Protein AF-A0A5E4R605-F1 (afdb_monomer)

Sequence (226 aa):
MTPYQKNYSYASTMRILKPAWITGRCGVSTWSPLATAFNTRPTHRPIFDSLRVQTGLFNKPELTSYEGFYTLKEQAIDATDRLIDEATNNPTRPMVEIFDELSDTLCKVADLAEFVRIAHPDPHFASAAEDACISVSGVVEKLNTHKGLYEALRDSVRRGTSGDKHLAELFLFDFEQSGIQLEESSRQEVVALNDLILQTGQQFMAGAAKPRRVPRSVVPQNVRQL

Foldseek 3Di:
DDDDDDDDDDDDDDDDDDDDDDPDDPPPPDDDPVRCVVPPDPDDDDPPPVPPPPAAPPNHNLRPDLCSLVVLLVVLVVVLVVLLCCLQPPVPAALLVSVVCNCCSLCVLQVSLVCQLPPPPDVSNNVSSVVSNLSSVLVVLCVLQDPSNLVSLVVCLVVVRNPPNVSSVVSNVSSVVSVNVDDPVVSVVSSVVVSVVVVVVVVVVVVVPDDDDDPLVPDPPVVSPD

Organism: NCBI:txid189913

Nearest PDB structures (foldseek):
  8fbj-assembly1_A  TM=4.513E-01  e=1.738E+00  synthetic construct
  5t8v-assembly1_A  TM=3.242E-01  e=9.228E+00  Thermochaetoides thermophila DSM 1495
  7b9s-assembly1_W  TM=2.860E-01  e=9.228E+00  Mycobacterium xenopi RIVM700367

Mean predicted aligned error: 13.22 Å

pLDDT: mean 84.22, std 19.99, range [28.75, 98.44]

Radius of gyration: 33.55 Å; Cα contacts (8 Å, |Δi|>4): 157; chains: 1; bounding box: 69×68×110 Å

Structure (mmCIF, N/CA/C/O backbone):
data_AF-A0A5E4R605-F1
#
_entry.id   AF-A0A5E4R605-F1
#
loop_
_atom_site.group_PDB
_atom_site.id
_atom_site.type_symbol
_atom_site.label_atom_id
_atom_site.label_alt_id
_atom_site.label_comp_id
_atom_site.label_asym_id
_atom_site.label_entity_id
_atom_site.label_seq_id
_atom_site.pdbx_PDB_ins_code
_atom_site.Cartn_x
_atom_site.Cartn_y
_atom_site.Cartn_z
_atom_site.occupancy
_atom_site.B_iso_or_equiv
_atom_site.auth_seq_id
_atom_site.auth_comp_id
_atom_site.auth_asym_id
_atom_site.auth_atom_id
_atom_site.pdbx_PDB_model_num
ATOM 1 N N . MET A 1 1 ? 50.704 44.652 -87.715 1.00 35.78 1 MET A N 1
ATOM 2 C CA . MET A 1 1 ? 50.274 45.986 -87.249 1.00 35.78 1 MET A CA 1
ATOM 3 C C . MET A 1 1 ? 49.129 45.800 -86.263 1.00 35.78 1 MET A C 1
ATOM 5 O O . MET A 1 1 ? 48.051 45.397 -86.669 1.00 35.78 1 MET A O 1
ATOM 9 N N . THR A 1 2 ? 49.390 46.001 -84.971 1.00 33.84 2 THR A N 1
ATOM 10 C CA . THR A 1 2 ? 48.381 46.385 -83.957 1.00 33.84 2 THR A CA 1
ATOM 11 C C . THR A 1 2 ? 47.834 47.793 -84.313 1.00 33.84 2 THR A C 1
ATOM 13 O O . THR A 1 2 ? 48.476 48.421 -85.164 1.00 33.84 2 THR A O 1
ATOM 16 N N . PRO A 1 3 ? 46.752 48.363 -83.710 1.00 43.06 3 PRO A N 1
ATOM 17 C CA . PRO A 1 3 ? 46.288 48.139 -82.328 1.00 43.06 3 PRO A CA 1
ATOM 18 C C . PRO A 1 3 ? 44.762 48.325 -82.037 1.00 43.06 3 PRO A C 1
ATOM 20 O O . PRO A 1 3 ? 43.956 48.614 -82.912 1.00 43.06 3 PRO A O 1
ATOM 23 N N . TYR A 1 4 ? 44.450 48.238 -80.734 1.00 28.75 4 TYR A N 1
ATOM 24 C CA . TYR A 1 4 ? 43.374 48.884 -79.950 1.00 28.75 4 TYR A CA 1
ATOM 25 C C . TYR A 1 4 ? 42.092 48.124 -79.546 1.00 28.75 4 TYR A C 1
ATOM 27 O O . TYR A 1 4 ? 41.256 47.724 -80.347 1.00 28.75 4 TYR A O 1
ATOM 35 N N . GLN A 1 5 ? 41.965 48.022 -78.214 1.00 33.44 5 GLN A N 1
ATOM 36 C CA . GLN A 1 5 ? 40.893 47.473 -77.377 1.00 33.44 5 GLN A CA 1
ATOM 37 C C . GLN A 1 5 ? 39.586 48.281 -77.441 1.00 33.44 5 GLN A C 1
ATOM 39 O O . GLN A 1 5 ? 39.633 49.504 -77.569 1.00 33.44 5 GLN A O 1
ATOM 44 N N . LYS A 1 6 ? 38.450 47.627 -77.142 1.00 32.34 6 LYS A N 1
ATOM 45 C CA . LYS A 1 6 ? 37.362 48.201 -76.323 1.00 32.34 6 LYS A CA 1
ATOM 46 C C . LYS A 1 6 ? 36.461 47.111 -75.722 1.00 32.34 6 LYS A C 1
ATOM 48 O O . LYS A 1 6 ? 35.964 46.238 -76.424 1.00 32.34 6 LYS A O 1
ATOM 53 N N . ASN A 1 7 ? 36.277 47.205 -74.406 1.00 31.02 7 ASN A N 1
ATOM 54 C CA . ASN A 1 7 ? 35.375 46.411 -73.574 1.00 31.02 7 ASN A CA 1
ATOM 55 C C . ASN A 1 7 ? 33.906 46.761 -73.857 1.00 31.02 7 ASN A C 1
ATOM 57 O O . ASN A 1 7 ? 33.584 47.943 -73.970 1.00 31.02 7 ASN A O 1
ATOM 61 N N . TYR A 1 8 ? 33.015 45.766 -73.850 1.00 30.80 8 TYR A N 1
ATOM 62 C CA . TYR A 1 8 ? 31.568 45.978 -73.748 1.00 30.80 8 TYR A CA 1
ATOM 63 C C . TYR A 1 8 ? 30.967 45.064 -72.675 1.00 30.80 8 TYR A C 1
ATOM 65 O O . TYR A 1 8 ? 30.951 43.844 -72.811 1.00 30.80 8 TYR A O 1
ATOM 73 N N . SER A 1 9 ? 30.474 45.692 -71.605 1.00 30.28 9 SER A N 1
ATOM 74 C CA . SER A 1 9 ? 29.541 45.120 -70.633 1.00 30.28 9 SER A CA 1
ATOM 75 C C . SER A 1 9 ? 28.126 45.336 -71.170 1.00 30.28 9 SER A C 1
ATOM 77 O O . SER A 1 9 ? 27.748 46.474 -71.451 1.00 30.28 9 SER A O 1
ATOM 79 N N . TYR A 1 10 ? 27.364 44.258 -71.349 1.00 31.72 10 TYR A N 1
ATOM 80 C CA . TYR A 1 10 ? 25.955 44.309 -71.732 1.00 31.72 10 TYR A CA 1
ATOM 81 C C . TYR A 1 10 ? 25.092 44.001 -70.509 1.00 31.72 10 TYR A C 1
ATOM 83 O O . TYR A 1 10 ? 25.098 42.883 -70.001 1.00 31.72 10 TYR A O 1
ATOM 91 N N . ALA A 1 11 ? 24.301 44.980 -70.078 1.00 32.19 11 ALA A N 1
ATOM 92 C CA . ALA A 1 11 ? 23.128 44.750 -69.248 1.00 32.19 11 ALA A CA 1
ATOM 93 C C . ALA A 1 11 ? 21.957 45.532 -69.856 1.00 32.19 11 ALA A C 1
ATOM 95 O O . ALA A 1 11 ? 21.949 46.762 -69.872 1.00 32.19 11 ALA A O 1
ATOM 96 N N . SER A 1 12 ? 20.973 44.814 -70.394 1.00 32.75 12 SER A N 1
ATOM 97 C CA . SER A 1 12 ? 19.673 45.364 -70.778 1.00 32.75 12 SER A CA 1
ATOM 98 C C . SER A 1 12 ? 18.566 44.373 -70.429 1.00 32.75 12 SER A C 1
ATOM 100 O O . SER A 1 12 ? 18.500 43.274 -70.962 1.00 32.75 12 SER A O 1
ATOM 102 N N . THR A 1 13 ? 17.752 44.812 -69.468 1.00 39.34 13 THR A N 1
ATOM 103 C CA . THR A 1 13 ? 16.288 44.690 -69.348 1.00 39.34 13 THR A CA 1
ATOM 104 C C . THR A 1 13 ? 15.563 43.495 -69.964 1.00 39.34 13 THR A C 1
ATOM 106 O O . THR A 1 13 ? 15.503 43.368 -71.179 1.00 39.34 13 THR A O 1
ATOM 109 N N . MET A 1 14 ? 14.748 42.834 -69.133 1.00 32.00 14 MET A N 1
ATOM 110 C CA . MET A 1 14 ? 13.311 42.684 -69.406 1.00 32.00 14 MET A CA 1
ATOM 111 C C . MET A 1 14 ? 12.525 42.370 -68.121 1.00 32.00 14 MET A C 1
ATOM 113 O O . MET A 1 14 ? 12.832 41.435 -67.388 1.00 32.00 14 MET A O 1
ATOM 117 N N . ARG A 1 15 ? 11.504 43.193 -67.847 1.00 39.88 15 ARG A N 1
ATOM 118 C CA . ARG A 1 15 ? 10.482 42.976 -66.814 1.00 39.88 15 ARG A CA 1
ATOM 119 C C . ARG A 1 15 ? 9.434 42.003 -67.352 1.00 39.88 15 ARG A C 1
ATOM 121 O O . ARG A 1 15 ? 8.928 42.216 -68.448 1.00 39.88 15 ARG A O 1
ATOM 128 N N . ILE A 1 16 ? 9.045 41.019 -66.544 1.00 40.12 16 ILE A N 1
ATOM 129 C CA . ILE A 1 16 ? 7.828 40.228 -66.752 1.00 40.12 16 ILE A CA 1
ATOM 130 C C . ILE A 1 16 ? 6.961 40.364 -65.496 1.00 40.12 16 ILE A C 1
ATOM 132 O O . ILE A 1 16 ? 7.371 40.000 -64.395 1.00 40.12 16 ILE A O 1
ATOM 136 N N . LEU A 1 17 ? 5.775 40.942 -65.689 1.00 44.69 17 LEU A N 1
ATOM 137 C CA . LEU A 1 17 ? 4.687 41.069 -64.718 1.00 44.69 17 LEU A CA 1
ATOM 138 C C . LEU A 1 17 ? 4.096 39.692 -64.377 1.00 44.69 17 LEU A C 1
ATOM 140 O O . LEU A 1 17 ? 3.923 38.857 -65.264 1.00 44.69 17 LEU A O 1
ATOM 144 N N . LYS A 1 18 ? 3.708 39.486 -63.112 1.00 38.41 18 LYS A N 1
ATOM 145 C CA . LYS A 1 18 ? 2.823 38.386 -62.693 1.00 38.41 18 LYS A CA 1
ATOM 146 C C . LYS A 1 18 ? 1.625 38.922 -61.889 1.00 38.41 18 LYS A C 1
ATOM 148 O O . LYS A 1 18 ? 1.763 39.952 -61.232 1.00 38.41 18 LYS A O 1
ATOM 153 N N . PRO A 1 19 ? 0.451 38.275 -62.008 1.00 39.09 19 PRO A N 1
ATOM 154 C CA . PRO A 1 19 ? -0.854 38.889 -61.782 1.00 39.09 19 PRO A CA 1
ATOM 155 C C . PRO A 1 19 ? -1.291 38.898 -60.314 1.00 39.09 19 PRO A C 1
ATOM 157 O O . PRO A 1 19 ? -0.883 38.066 -59.507 1.00 39.09 19 PRO A O 1
ATOM 160 N N . ALA A 1 20 ? -2.173 39.843 -60.004 1.00 47.09 20 ALA A N 1
ATOM 161 C CA . ALA A 1 20 ? -2.709 40.119 -58.682 1.00 47.09 20 ALA A CA 1
ATOM 162 C C . ALA A 1 20 ? -4.049 39.411 -58.433 1.00 47.09 20 ALA A C 1
ATOM 164 O O . ALA A 1 20 ? -5.059 40.091 -58.402 1.00 47.09 20 ALA A O 1
ATOM 165 N N . TRP A 1 21 ? -4.086 38.086 -58.238 1.00 44.69 21 TRP A N 1
ATOM 166 C CA . TRP A 1 21 ? -5.276 37.402 -57.691 1.00 44.69 21 TRP A CA 1
ATOM 167 C C . TRP A 1 21 ? -4.881 36.117 -56.946 1.00 44.69 21 TRP A C 1
ATOM 169 O O . TRP A 1 21 ? -4.408 35.168 -57.560 1.00 44.69 21 TRP A O 1
ATOM 179 N N . ILE A 1 22 ? -5.036 36.141 -55.618 1.00 41.47 22 ILE A N 1
ATOM 180 C CA . ILE A 1 22 ? -5.599 35.131 -54.692 1.00 41.47 22 ILE A CA 1
ATOM 181 C C . ILE A 1 22 ? -5.208 35.618 -53.289 1.00 41.47 22 ILE A C 1
ATOM 183 O O . ILE A 1 22 ? -4.156 35.307 -52.736 1.00 41.47 22 ILE A O 1
ATOM 187 N N . THR A 1 23 ? -6.070 36.448 -52.711 1.00 52.19 23 THR A N 1
ATOM 188 C CA . THR A 1 23 ? -6.125 36.653 -51.266 1.00 52.19 23 THR A CA 1
ATOM 189 C C . THR A 1 23 ? -6.813 35.436 -50.659 1.00 52.19 23 THR A C 1
ATOM 191 O O . THR A 1 23 ? -8.037 35.368 -50.608 1.00 52.19 23 THR A O 1
ATOM 194 N N . GLY A 1 24 ? -6.024 34.462 -50.219 1.00 40.59 24 GLY A N 1
ATOM 195 C CA . GLY A 1 24 ? -6.482 33.352 -49.393 1.00 40.59 24 GLY A CA 1
ATOM 196 C C . GLY A 1 24 ? -5.489 33.161 -48.258 1.00 40.59 24 GLY A C 1
ATOM 197 O O . GLY A 1 24 ? -4.367 32.720 -48.489 1.00 40.59 24 GLY A O 1
ATOM 198 N N . ARG A 1 25 ? -5.872 33.536 -47.034 1.00 51.50 25 ARG A N 1
ATOM 199 C CA . ARG A 1 25 ? -5.093 33.238 -45.827 1.00 51.50 25 ARG A CA 1
ATOM 200 C C . ARG A 1 25 ? -4.926 31.720 -45.721 1.00 51.50 25 ARG A C 1
ATOM 202 O O . ARG A 1 25 ? -5.868 31.037 -45.337 1.00 51.50 25 ARG A O 1
ATOM 209 N N . CYS A 1 26 ? -3.733 31.196 -45.985 1.00 45.91 26 CYS A N 1
ATOM 210 C CA . CYS A 1 26 ? -3.336 29.920 -45.399 1.00 45.91 26 CYS A CA 1
ATOM 211 C C . CYS A 1 26 ? -2.918 30.208 -43.958 1.00 45.91 26 CYS A C 1
ATOM 213 O O . CYS A 1 26 ? -1.761 30.512 -43.677 1.00 45.91 26 CYS A O 1
ATOM 215 N N . GLY A 1 27 ? -3.891 30.182 -43.048 1.00 52.69 27 GLY A N 1
ATOM 216 C CA . GLY A 1 27 ? -3.591 30.022 -41.635 1.00 52.69 27 GLY A CA 1
ATOM 217 C C . GLY A 1 27 ? -3.005 28.630 -41.462 1.00 52.69 27 GLY A C 1
ATOM 218 O O . GLY A 1 27 ? -3.744 27.652 -41.435 1.00 52.69 27 GLY A O 1
ATOM 219 N N . VAL A 1 28 ? -1.679 28.528 -41.414 1.00 50.34 28 VAL A N 1
ATOM 220 C CA . VAL A 1 28 ? -1.040 27.320 -40.897 1.00 50.34 28 VAL A CA 1
ATOM 221 C C . VAL A 1 28 ? -1.511 27.209 -39.454 1.00 50.34 28 VAL A C 1
ATOM 223 O O . VAL A 1 28 ? -1.423 28.198 -38.724 1.00 50.34 28 VAL A O 1
ATOM 226 N N . SER A 1 29 ? -2.060 26.063 -39.058 1.00 55.56 29 SER A N 1
ATOM 227 C CA . SER A 1 29 ? -2.458 25.805 -37.677 1.00 55.56 29 SER A CA 1
ATOM 228 C C . SER A 1 29 ? -1.224 25.948 -36.790 1.00 55.56 29 SER A C 1
ATOM 230 O O . SER A 1 29 ? -0.446 25.011 -36.624 1.00 55.56 29 SER A O 1
ATOM 232 N N . THR A 1 30 ? -0.988 27.144 -36.259 1.00 63.28 30 THR A N 1
ATOM 233 C CA . THR A 1 30 ? -0.031 27.324 -35.179 1.00 63.28 30 THR A CA 1
ATOM 234 C C . THR A 1 30 ? -0.581 26.523 -34.018 1.00 63.28 30 THR A C 1
ATOM 236 O O . THR A 1 30 ? -1.759 26.660 -33.674 1.00 63.28 30 THR A O 1
ATOM 239 N N . TRP A 1 31 ? 0.252 25.648 -33.464 1.00 67.06 31 TRP A N 1
ATOM 240 C CA . TRP A 1 31 ? -0.083 24.885 -32.274 1.00 67.06 31 TRP A CA 1
ATOM 241 C C . TRP A 1 31 ? -0.671 25.837 -31.227 1.00 67.06 31 TRP A C 1
ATOM 243 O O . TRP A 1 31 ? -0.225 26.982 -31.102 1.00 67.06 31 TRP A O 1
ATOM 253 N N . SER A 1 32 ? -1.691 25.391 -30.488 1.00 80.75 32 SER A N 1
ATOM 254 C CA . SER A 1 32 ? -2.202 26.196 -29.377 1.00 80.75 32 SER A CA 1
ATOM 255 C C . SER A 1 32 ? -1.051 26.513 -28.411 1.00 80.75 32 SER A C 1
ATOM 257 O O . SER A 1 32 ? -0.057 25.781 -28.389 1.00 80.75 32 SER A O 1
ATOM 259 N N . PRO A 1 33 ? -1.141 27.570 -27.592 1.00 76.75 33 PRO A N 1
ATOM 260 C CA . PRO A 1 33 ? -0.094 27.878 -26.617 1.00 76.75 33 PRO A CA 1
ATOM 261 C C . PRO A 1 33 ? 0.256 26.672 -25.730 1.00 76.75 33 PRO A C 1
ATOM 26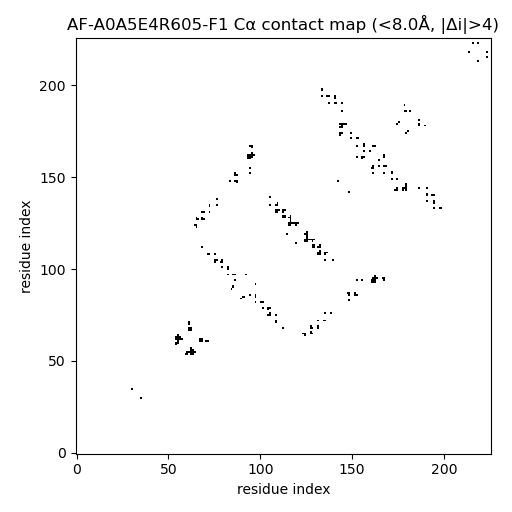3 O O . PRO A 1 33 ? 1.428 26.395 -25.493 1.00 76.75 33 PRO A O 1
ATOM 266 N N . LEU A 1 34 ? -0.758 25.890 -25.342 1.00 70.94 34 LEU A N 1
ATOM 267 C CA . LEU A 1 34 ? -0.595 24.648 -24.588 1.00 70.94 34 LEU A CA 1
ATOM 268 C C . LEU A 1 34 ? 0.146 23.580 -25.398 1.00 70.94 34 LEU A C 1
ATOM 270 O O . LEU A 1 34 ? 1.130 23.008 -24.940 1.00 70.94 34 LEU A O 1
ATOM 274 N N . ALA A 1 35 ? -0.306 23.323 -26.623 1.00 75.31 35 ALA A N 1
ATOM 275 C CA . ALA A 1 35 ? 0.286 22.292 -27.458 1.00 75.31 35 ALA A CA 1
ATOM 276 C C . ALA A 1 35 ? 1.732 22.674 -27.855 1.00 75.31 35 ALA A C 1
ATOM 278 O O . ALA A 1 35 ? 2.603 21.811 -27.913 1.00 75.31 35 ALA A O 1
ATOM 279 N N . THR A 1 36 ? 2.017 23.966 -28.034 1.00 79.62 36 THR A N 1
ATOM 280 C CA . THR A 1 36 ? 3.371 24.503 -28.228 1.00 79.62 36 THR A CA 1
ATOM 281 C C . THR A 1 36 ? 4.236 24.250 -26.997 1.00 79.62 36 THR A C 1
ATOM 283 O O . THR A 1 36 ? 5.342 23.737 -27.138 1.00 79.62 36 THR A O 1
ATOM 286 N N . ALA A 1 37 ? 3.737 24.528 -25.789 1.00 75.88 37 ALA A N 1
ATOM 287 C CA . ALA A 1 37 ? 4.485 24.298 -24.552 1.00 75.88 37 ALA A CA 1
ATOM 288 C C . ALA A 1 37 ? 4.878 22.820 -24.362 1.00 75.88 37 ALA A C 1
ATOM 290 O O . ALA A 1 37 ? 6.014 22.541 -23.992 1.00 75.88 37 ALA A O 1
ATOM 291 N N . PHE A 1 38 ? 3.985 21.877 -24.683 1.00 77.12 38 PHE A N 1
ATOM 292 C CA . PHE A 1 38 ? 4.264 20.440 -24.553 1.00 77.12 38 PHE A CA 1
ATOM 293 C C . PHE A 1 38 ? 5.188 19.869 -25.640 1.00 77.12 38 PHE A C 1
ATOM 295 O O . PHE A 1 38 ? 5.841 18.858 -25.404 1.00 77.12 38 PHE A O 1
ATOM 302 N N . ASN A 1 39 ? 5.245 20.487 -26.826 1.00 79.12 39 ASN A N 1
ATOM 303 C CA . ASN A 1 39 ? 5.935 19.914 -27.993 1.00 79.12 39 ASN A CA 1
ATOM 304 C C . ASN A 1 39 ? 7.165 20.711 -28.446 1.00 79.12 39 ASN A C 1
ATOM 306 O O . ASN A 1 39 ? 7.850 20.315 -29.393 1.00 79.12 39 ASN A O 1
ATOM 310 N N . THR A 1 40 ? 7.476 21.827 -27.784 1.00 82.25 40 THR A N 1
ATOM 311 C CA . THR A 1 40 ? 8.713 22.566 -28.050 1.00 82.25 40 THR A CA 1
ATOM 312 C C . THR A 1 40 ? 9.902 21.742 -27.564 1.00 82.25 40 THR A C 1
ATOM 314 O O . THR A 1 40 ? 9.949 21.311 -26.413 1.00 82.25 40 THR A O 1
ATOM 317 N N . ARG A 1 41 ? 10.888 21.518 -28.443 1.00 66.88 41 ARG A N 1
ATOM 318 C CA . ARG A 1 41 ? 12.139 20.849 -28.062 1.00 66.88 41 ARG A CA 1
ATOM 319 C C . ARG A 1 41 ? 12.817 21.655 -26.950 1.00 66.88 41 ARG A C 1
ATOM 321 O O . ARG A 1 41 ? 12.977 22.861 -27.138 1.00 66.88 41 ARG A O 1
ATOM 328 N N . PRO A 1 42 ? 13.268 21.030 -25.848 1.00 67.12 42 PRO A N 1
ATOM 329 C CA . PRO A 1 42 ? 13.992 21.742 -24.805 1.00 67.12 42 PRO A CA 1
ATOM 330 C C . PRO A 1 42 ? 15.256 22.374 -25.402 1.00 67.12 42 PRO A C 1
ATOM 332 O O . PRO A 1 42 ? 16.213 21.680 -25.747 1.00 67.12 42 PRO A O 1
ATOM 335 N N . THR A 1 43 ? 15.260 23.692 -25.580 1.00 64.75 43 THR A N 1
ATOM 336 C CA . THR A 1 43 ? 16.454 24.425 -25.998 1.00 64.75 43 THR A CA 1
ATOM 337 C C . THR A 1 43 ? 17.345 24.608 -24.778 1.00 64.75 43 THR A C 1
ATOM 339 O O . THR A 1 43 ? 16.947 25.281 -23.836 1.00 64.75 43 THR A O 1
ATOM 342 N N . HIS A 1 44 ? 18.498 23.940 -24.814 1.00 59.06 44 HIS A N 1
ATOM 343 C CA . HIS A 1 44 ? 19.696 24.051 -23.974 1.00 59.06 44 HIS A CA 1
ATOM 344 C C . HIS A 1 44 ? 19.578 24.748 -22.599 1.00 59.06 44 HIS A C 1
ATOM 346 O O . HIS A 1 44 ? 19.281 25.934 -22.483 1.00 59.06 44 HIS A O 1
ATOM 352 N N . ARG A 1 45 ? 19.930 23.976 -21.563 1.00 59.25 45 ARG A N 1
ATOM 353 C CA . ARG A 1 45 ? 19.981 24.331 -20.136 1.00 59.25 45 ARG A CA 1
ATOM 354 C C . ARG A 1 45 ? 20.630 25.707 -19.873 1.00 59.25 45 ARG A C 1
ATOM 356 O O . ARG A 1 45 ? 21.709 25.963 -20.414 1.00 59.25 45 ARG A O 1
ATOM 363 N N . PRO A 1 46 ? 20.042 26.572 -19.022 1.00 58.38 46 PRO A N 1
ATOM 364 C CA . PRO A 1 46 ? 20.711 27.787 -18.570 1.00 58.38 46 PRO A CA 1
ATOM 365 C C . PRO A 1 46 ? 21.950 27.449 -17.722 1.00 58.38 46 PRO A C 1
ATOM 367 O O . PRO A 1 46 ? 21.977 26.462 -16.992 1.00 58.38 46 PRO A O 1
ATOM 370 N N . ILE A 1 47 ? 22.961 28.319 -17.788 1.00 59.19 47 ILE A N 1
ATOM 371 C CA . ILE A 1 47 ? 24.296 28.213 -17.155 1.00 59.19 47 ILE A CA 1
ATOM 372 C C . ILE A 1 47 ? 24.244 28.041 -15.612 1.00 59.19 47 ILE A C 1
ATOM 374 O O . ILE A 1 47 ? 25.246 27.707 -14.987 1.00 59.19 47 ILE A O 1
ATOM 378 N N . PHE A 1 48 ? 23.070 28.185 -14.989 1.00 53.12 48 PHE A N 1
ATOM 379 C CA . PHE A 1 48 ? 22.842 28.021 -13.547 1.00 53.12 48 PHE A CA 1
ATOM 380 C C . PHE A 1 48 ? 22.433 26.600 -13.102 1.00 53.12 48 PHE A C 1
ATOM 382 O O . PHE A 1 48 ? 22.072 26.409 -11.943 1.00 53.12 48 PHE A O 1
ATOM 389 N N . ASP A 1 49 ? 22.511 25.587 -13.971 1.00 52.88 49 ASP A N 1
ATOM 390 C CA . ASP A 1 49 ? 22.201 24.194 -13.597 1.00 52.88 49 ASP A CA 1
ATOM 391 C C . ASP A 1 49 ? 23.221 23.567 -12.619 1.00 52.88 49 ASP A C 1
ATOM 393 O O . ASP A 1 49 ? 22.890 22.596 -11.945 1.00 52.88 49 ASP A O 1
ATOM 397 N N . SER A 1 50 ? 24.425 24.134 -12.460 1.00 54.44 50 SER A N 1
ATOM 398 C CA . SER A 1 50 ? 25.445 23.610 -11.526 1.00 54.44 50 SER A CA 1
ATOM 399 C C . SER A 1 50 ? 25.122 23.807 -10.037 1.00 54.44 50 SER A C 1
ATOM 401 O O . SER A 1 50 ? 25.854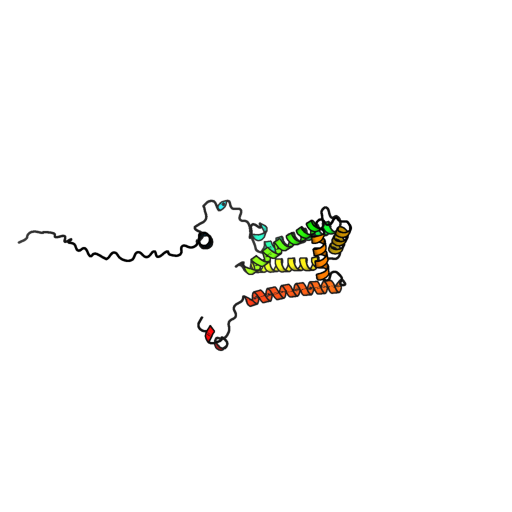 23.298 -9.194 1.00 54.44 50 SER A O 1
ATOM 403 N N . LEU A 1 51 ? 24.054 24.538 -9.696 1.00 57.69 51 LEU A N 1
ATOM 404 C CA . LEU A 1 51 ? 23.569 24.687 -8.314 1.00 57.69 51 LEU A CA 1
ATOM 405 C C . LEU A 1 51 ? 22.272 23.914 -8.046 1.00 57.69 51 LEU A C 1
ATOM 407 O O . LEU A 1 51 ? 21.758 23.957 -6.927 1.00 57.69 51 LEU A O 1
ATOM 411 N N . ARG A 1 52 ? 21.724 23.198 -9.039 1.00 57.88 52 ARG A N 1
ATOM 412 C CA . ARG A 1 52 ? 20.634 22.262 -8.768 1.00 57.88 52 ARG A CA 1
ATOM 413 C C . ARG A 1 52 ? 21.225 21.071 -8.033 1.00 57.88 52 ARG A C 1
ATOM 415 O O . ARG A 1 52 ? 21.946 20.274 -8.626 1.00 57.88 52 ARG A O 1
ATOM 422 N N . VAL A 1 53 ? 20.913 20.965 -6.741 1.00 62.00 53 VAL A N 1
ATOM 423 C CA . VAL A 1 53 ? 21.077 19.713 -5.998 1.00 62.00 53 VAL A CA 1
ATOM 424 C C . VAL A 1 53 ? 20.430 18.631 -6.852 1.00 62.00 53 VAL A C 1
ATOM 426 O O . VAL A 1 53 ? 19.249 18.732 -7.186 1.00 62.00 53 VAL A O 1
ATOM 429 N N . GLN A 1 54 ? 21.230 17.667 -7.296 1.00 67.38 54 GLN A N 1
ATOM 430 C CA . GLN A 1 54 ? 20.762 16.575 -8.131 1.00 67.38 54 GLN A CA 1
ATOM 431 C C . GLN A 1 54 ? 19.891 15.681 -7.242 1.00 67.38 54 GLN A C 1
ATOM 433 O O . GLN A 1 54 ? 20.389 14.814 -6.532 1.00 67.38 54 GLN A O 1
ATOM 438 N N . THR A 1 55 ? 18.596 15.980 -7.186 1.00 81.31 55 THR A N 1
ATOM 439 C CA . THR A 1 55 ? 17.610 15.174 -6.471 1.00 81.31 55 THR A CA 1
ATOM 440 C C . THR A 1 55 ? 17.261 13.949 -7.314 1.00 81.31 55 THR A C 1
ATOM 442 O O . THR A 1 55 ? 17.369 13.973 -8.544 1.00 81.31 55 THR A O 1
ATOM 445 N N . GLY A 1 56 ? 16.888 12.852 -6.658 1.00 88.12 56 GLY A N 1
ATOM 446 C CA . GLY A 1 56 ? 16.428 11.649 -7.343 1.00 88.12 56 GLY A CA 1
ATOM 447 C C . GLY A 1 56 ? 15.055 11.825 -7.995 1.00 88.12 56 GLY A C 1
ATOM 448 O O . GLY A 1 56 ? 14.483 12.923 -8.013 1.00 88.12 56 GLY A O 1
ATOM 449 N N . LEU A 1 57 ? 14.510 10.735 -8.546 1.00 92.06 57 LEU A N 1
ATOM 450 C CA . LEU A 1 57 ? 13.198 10.742 -9.203 1.00 92.06 57 LEU A CA 1
ATOM 451 C C . LEU A 1 57 ? 12.128 11.403 -8.313 1.00 92.06 57 LEU A C 1
ATOM 453 O O . LEU A 1 57 ? 12.058 11.158 -7.112 1.00 92.06 57 LEU A O 1
ATOM 457 N N . PHE A 1 58 ? 11.298 12.267 -8.909 1.00 92.12 58 PHE A N 1
ATOM 458 C CA . PHE A 1 58 ? 10.233 13.022 -8.219 1.00 92.12 58 PHE A CA 1
ATOM 459 C C . PHE A 1 58 ? 10.717 13.875 -7.036 1.00 92.12 58 PHE A C 1
ATOM 461 O O . PHE A 1 58 ? 9.969 14.116 -6.093 1.00 92.12 58 PHE A O 1
ATOM 468 N N . ASN A 1 59 ? 11.964 14.353 -7.092 1.00 90.69 59 ASN A N 1
ATOM 469 C CA . ASN A 1 59 ? 12.629 15.080 -6.010 1.00 90.69 59 ASN A CA 1
ATOM 470 C C . ASN A 1 59 ? 12.814 14.265 -4.720 1.00 90.69 59 ASN A C 1
ATOM 472 O O . ASN A 1 59 ? 13.021 14.850 -3.657 1.00 90.69 59 ASN A O 1
ATOM 476 N N . LYS A 1 60 ? 12.776 12.931 -4.801 1.00 91.06 60 LYS A N 1
ATOM 477 C CA . LYS A 1 60 ? 13.090 12.053 -3.672 1.00 91.06 60 LYS A CA 1
ATOM 478 C C . LYS A 1 60 ? 14.601 11.819 -3.611 1.00 91.06 60 LYS A C 1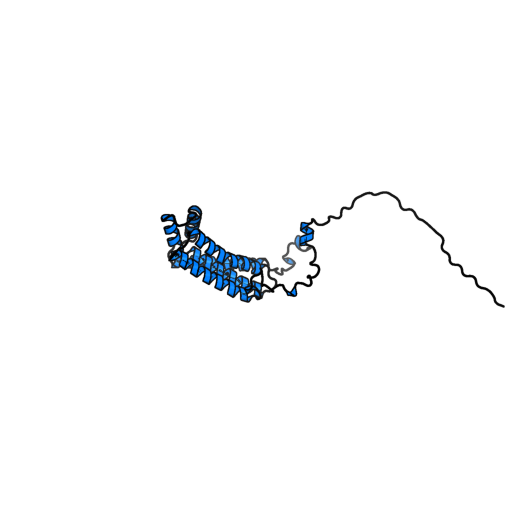
ATOM 480 O O . LYS A 1 60 ? 15.155 11.310 -4.586 1.00 91.06 60 LYS A O 1
ATOM 485 N N . PRO A 1 61 ? 15.300 12.196 -2.526 1.00 91.62 61 PRO A N 1
ATOM 486 C CA . PRO A 1 61 ? 16.749 12.011 -2.424 1.00 91.62 61 PRO A CA 1
ATOM 487 C C . PRO A 1 61 ? 17.165 10.533 -2.453 1.00 91.62 61 PRO A C 1
ATOM 489 O O . PRO A 1 61 ? 18.254 10.217 -2.928 1.00 91.62 61 PRO A O 1
ATOM 492 N N . GLU A 1 62 ? 16.288 9.628 -2.017 1.00 93.38 62 GLU A N 1
ATOM 493 C CA . GLU A 1 62 ? 16.506 8.182 -2.055 1.00 93.38 62 GLU A CA 1
ATOM 494 C C . GLU A 1 62 ? 16.624 7.677 -3.499 1.00 93.38 62 GLU A C 1
ATOM 496 O O . GLU A 1 62 ? 17.467 6.839 -3.799 1.00 93.38 62 GLU A O 1
ATOM 501 N N . LEU A 1 63 ? 15.832 8.228 -4.424 1.00 94.81 63 LEU A N 1
ATOM 502 C CA . LEU A 1 63 ? 15.704 7.742 -5.804 1.00 94.81 63 LEU A CA 1
ATOM 503 C C . LEU A 1 63 ? 16.766 8.307 -6.757 1.00 94.81 63 LEU A C 1
ATOM 505 O O . LEU A 1 63 ? 16.481 8.608 -7.920 1.00 94.81 63 LEU A O 1
ATOM 509 N N . THR A 1 64 ? 17.988 8.500 -6.263 1.00 93.94 64 THR A N 1
ATOM 510 C CA . THR A 1 64 ? 19.162 8.792 -7.106 1.00 93.94 64 THR A CA 1
ATOM 511 C C . THR A 1 64 ? 19.677 7.536 -7.814 1.00 93.94 64 THR A C 1
ATOM 513 O O . THR A 1 64 ? 20.292 7.638 -8.875 1.00 93.94 64 THR A O 1
ATOM 516 N N . SER A 1 65 ? 19.358 6.358 -7.272 1.00 95.75 65 SER A N 1
ATOM 517 C CA . SER A 1 65 ? 19.553 5.042 -7.879 1.00 95.75 65 SER A CA 1
ATOM 518 C C . SER A 1 65 ? 18.318 4.156 -7.653 1.00 95.75 65 SER A C 1
ATOM 520 O O . SER A 1 65 ? 17.413 4.519 -6.894 1.00 95.75 65 SER A O 1
ATOM 522 N N . TYR A 1 66 ? 18.250 3.002 -8.324 1.00 96.81 66 TYR A N 1
ATOM 523 C CA . TYR A 1 66 ? 17.106 2.090 -8.209 1.00 96.81 66 TYR A CA 1
ATOM 524 C C . TYR A 1 66 ? 17.011 1.449 -6.814 1.00 96.81 66 TYR A C 1
ATOM 526 O O . TYR A 1 66 ? 15.913 1.150 -6.354 1.00 96.81 66 TYR A O 1
ATOM 534 N N . GLU A 1 67 ? 18.130 1.305 -6.098 1.00 96.88 67 GLU A N 1
ATOM 535 C CA . GLU A 1 67 ? 18.165 0.817 -4.713 1.00 96.88 67 GLU A CA 1
ATOM 536 C C . GLU A 1 67 ? 17.384 1.722 -3.749 1.00 96.88 67 GLU A C 1
ATOM 538 O O . GLU A 1 67 ? 16.923 1.260 -2.707 1.00 96.88 67 GLU A O 1
ATOM 543 N N . GLY A 1 68 ? 17.158 2.989 -4.111 1.00 97.06 68 GLY A N 1
ATOM 544 C CA . GLY A 1 68 ? 16.340 3.921 -3.337 1.00 97.06 68 GLY A CA 1
ATOM 545 C C . GLY A 1 68 ? 14.914 3.439 -3.069 1.00 97.06 68 GLY A C 1
ATOM 546 O O . GLY A 1 68 ? 14.327 3.815 -2.056 1.00 97.06 68 GLY A O 1
ATOM 547 N N . PHE A 1 69 ? 14.363 2.576 -3.929 1.00 98.12 69 PHE A N 1
ATOM 548 C CA . PHE A 1 69 ? 13.049 1.966 -3.711 1.00 98.12 69 PHE A CA 1
ATOM 549 C C . PHE A 1 69 ? 13.010 1.064 -2.480 1.00 98.12 69 PHE A C 1
ATOM 551 O O . PHE A 1 69 ? 12.000 1.051 -1.779 1.00 98.12 69 PHE A O 1
ATOM 558 N N . TYR A 1 70 ? 14.110 0.368 -2.180 1.00 97.12 70 TYR A N 1
ATOM 559 C CA . TYR A 1 70 ? 14.223 -0.412 -0.951 1.00 97.12 70 TYR A CA 1
ATOM 560 C C . TYR A 1 70 ? 14.123 0.510 0.265 1.00 97.12 70 TYR A C 1
ATOM 562 O O . TYR A 1 70 ? 13.307 0.282 1.149 1.00 97.12 70 TYR A O 1
ATOM 570 N N . THR A 1 71 ? 14.879 1.610 0.264 1.00 96.56 71 THR A N 1
ATOM 571 C CA . THR A 1 71 ? 14.847 2.598 1.348 1.00 96.56 71 THR A CA 1
ATOM 572 C C . THR A 1 71 ? 13.456 3.204 1.536 1.00 96.56 71 THR A C 1
ATOM 574 O O . THR A 1 71 ? 12.984 3.280 2.666 1.00 96.56 71 THR A O 1
ATOM 577 N N . LEU A 1 72 ? 12.777 3.604 0.453 1.00 96.44 72 LEU A N 1
ATOM 578 C CA . LEU A 1 72 ? 11.419 4.157 0.538 1.00 96.44 72 LEU A CA 1
ATOM 579 C C . LEU A 1 72 ? 10.415 3.151 1.100 1.00 96.44 72 LEU A C 1
ATOM 581 O O . LEU A 1 72 ? 9.569 3.528 1.909 1.00 96.44 72 LEU A O 1
ATOM 585 N N . LYS A 1 73 ? 10.512 1.886 0.677 1.00 96.38 73 LYS A N 1
ATOM 586 C CA . LYS A 1 73 ? 9.678 0.800 1.191 1.00 96.38 73 LYS A CA 1
ATOM 587 C C . LYS A 1 73 ? 9.878 0.627 2.697 1.00 96.38 73 LYS A C 1
ATOM 589 O O . LYS A 1 73 ? 8.903 0.692 3.434 1.00 96.38 73 LYS A O 1
ATOM 594 N N . GLU A 1 74 ? 11.119 0.445 3.148 1.00 96.75 74 GLU A N 1
ATOM 595 C CA . GLU A 1 74 ? 11.415 0.221 4.571 1.00 96.75 74 GLU A CA 1
ATOM 596 C C . GLU A 1 74 ? 10.968 1.408 5.431 1.00 96.75 74 GLU A C 1
ATOM 598 O O . GLU A 1 74 ? 10.331 1.2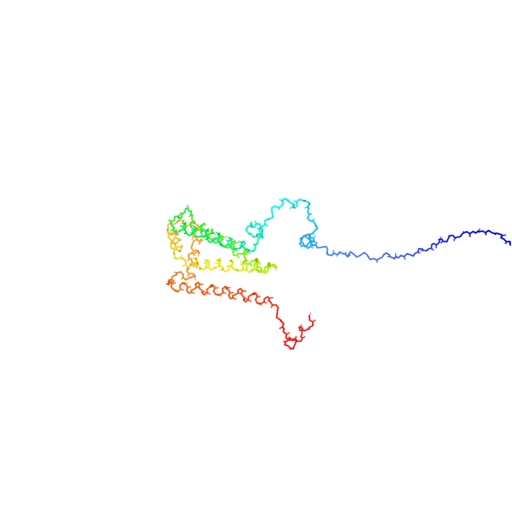21 6.460 1.00 96.75 74 GLU A O 1
ATOM 603 N N . GLN A 1 75 ? 11.205 2.643 4.974 1.00 97.06 75 GLN A N 1
ATOM 604 C CA . GLN A 1 75 ? 10.736 3.842 5.674 1.00 97.06 75 GLN A CA 1
ATOM 605 C C . GLN A 1 75 ? 9.209 3.891 5.807 1.00 97.06 75 GLN A C 1
ATOM 607 O O . GLN A 1 75 ? 8.703 4.305 6.850 1.00 97.06 75 GLN A O 1
ATOM 612 N N . ALA A 1 76 ? 8.472 3.494 4.764 1.00 97.50 76 ALA A N 1
ATOM 613 C CA . ALA A 1 76 ? 7.016 3.446 4.811 1.00 97.50 76 ALA A CA 1
ATOM 614 C C . ALA A 1 76 ? 6.516 2.353 5.764 1.00 97.50 76 ALA A C 1
ATOM 616 O O . ALA A 1 76 ? 5.577 2.606 6.515 1.00 97.50 76 ALA A O 1
ATOM 617 N N . ILE A 1 77 ? 7.158 1.181 5.786 1.00 97.19 77 ILE A N 1
ATOM 618 C CA . ILE A 1 77 ? 6.832 0.095 6.724 1.00 97.19 77 ILE A CA 1
ATOM 619 C C . ILE A 1 77 ? 7.099 0.541 8.168 1.00 97.19 77 ILE A C 1
ATOM 621 O O . ILE A 1 77 ? 6.195 0.482 8.994 1.00 97.19 77 ILE A O 1
ATOM 625 N N . ASP A 1 78 ? 8.277 1.100 8.452 1.00 98.12 78 ASP A N 1
ATOM 626 C CA . ASP A 1 78 ? 8.632 1.604 9.784 1.00 98.12 78 ASP A CA 1
ATOM 627 C C . ASP A 1 78 ? 7.666 2.695 10.276 1.00 98.12 78 ASP A C 1
ATOM 629 O O . ASP A 1 78 ? 7.316 2.755 11.457 1.00 98.12 78 ASP A O 1
ATOM 633 N N . ALA A 1 79 ? 7.257 3.605 9.386 1.00 98.19 79 ALA A N 1
ATOM 634 C CA . ALA A 1 79 ? 6.276 4.638 9.706 1.00 98.19 79 ALA A CA 1
ATOM 635 C C . ALA A 1 79 ? 4.890 4.032 9.968 1.00 98.19 79 ALA A C 1
ATOM 637 O O . ALA A 1 79 ? 4.224 4.414 10.930 1.00 98.19 79 ALA A O 1
ATOM 638 N N . THR A 1 80 ? 4.495 3.048 9.161 1.00 98.19 80 THR A N 1
ATOM 639 C CA . THR A 1 80 ? 3.241 2.306 9.318 1.00 98.19 80 THR A CA 1
ATOM 640 C C . THR A 1 80 ? 3.190 1.604 10.674 1.00 98.19 80 THR A C 1
ATOM 642 O O . THR A 1 80 ? 2.214 1.769 11.398 1.00 98.19 80 THR A O 1
ATOM 645 N N . ASP A 1 81 ? 4.253 0.907 11.081 1.00 97.81 81 ASP A N 1
ATOM 646 C CA . ASP A 1 81 ? 4.309 0.213 12.374 1.00 97.81 81 ASP A CA 1
ATOM 647 C C . ASP A 1 81 ? 4.128 1.173 13.560 1.00 97.81 81 ASP A C 1
ATOM 649 O O . ASP A 1 81 ? 3.412 0.866 14.516 1.00 97.81 81 ASP A O 1
ATOM 653 N N . ARG A 1 82 ? 4.709 2.378 13.485 1.00 98.19 82 ARG A N 1
ATOM 654 C CA . ARG A 1 82 ? 4.517 3.424 14.508 1.00 98.19 82 ARG A CA 1
ATOM 655 C C . ARG A 1 82 ? 3.080 3.932 14.554 1.00 98.19 82 ARG A C 1
ATOM 657 O O . ARG A 1 82 ? 2.561 4.179 15.638 1.00 98.19 82 ARG A O 1
ATOM 664 N N . LEU A 1 83 ? 2.441 4.093 13.398 1.00 98.44 83 LEU A N 1
ATOM 665 C CA . LEU A 1 83 ? 1.046 4.526 13.314 1.00 98.44 83 LEU A CA 1
ATOM 666 C C . LEU A 1 83 ? 0.087 3.441 13.818 1.00 98.44 83 LEU A C 1
ATOM 668 O O . LEU A 1 83 ? -0.907 3.764 14.462 1.00 98.44 83 LEU A O 1
ATOM 672 N N . ILE A 1 84 ? 0.393 2.159 13.592 1.00 98.19 84 ILE A N 1
ATOM 673 C CA . ILE A 1 84 ? -0.361 1.043 14.183 1.00 98.19 84 ILE A CA 1
ATOM 674 C C . ILE A 1 84 ? -0.240 1.075 15.706 1.00 98.19 84 ILE A C 1
ATOM 676 O O . ILE A 1 84 ? -1.252 0.948 16.399 1.00 98.19 84 ILE A O 1
ATOM 680 N N . ASP A 1 85 ? 0.972 1.258 16.234 1.00 98.06 85 ASP A N 1
ATOM 681 C CA . ASP A 1 85 ? 1.203 1.374 17.676 1.00 98.06 85 ASP A CA 1
ATOM 682 C C . ASP A 1 85 ? 0.429 2.561 18.275 1.00 98.06 85 ASP A C 1
ATOM 684 O O . ASP A 1 85 ? -0.287 2.398 19.265 1.00 98.06 85 ASP A O 1
ATOM 688 N N . GLU A 1 86 ? 0.466 3.728 17.618 1.00 98.12 86 GLU A N 1
ATOM 689 C CA . GLU A 1 86 ? -0.341 4.891 18.005 1.00 98.12 86 GLU A CA 1
ATOM 690 C C . GLU A 1 86 ? -1.836 4.539 18.022 1.00 98.12 86 GLU A C 1
ATOM 692 O O . GLU A 1 86 ? -2.506 4.731 19.037 1.00 98.12 86 GLU A O 1
ATOM 697 N N . ALA A 1 87 ? -2.360 3.982 16.928 1.00 97.88 87 ALA A N 1
ATOM 698 C CA . ALA A 1 87 ? -3.780 3.683 16.769 1.00 97.88 87 ALA A CA 1
ATOM 699 C C . ALA A 1 87 ? -4.297 2.672 17.805 1.00 97.88 87 ALA A C 1
ATOM 701 O O . ALA A 1 87 ? -5.433 2.780 18.270 1.00 97.88 87 ALA A O 1
ATOM 702 N N . THR A 1 88 ? -3.483 1.669 18.140 1.00 97.81 88 THR A N 1
ATOM 703 C CA . THR A 1 88 ? -3.901 0.532 18.974 1.00 97.81 88 THR A CA 1
ATOM 704 C C . THR A 1 88 ? -3.654 0.744 20.462 1.00 97.81 88 THR A C 1
ATOM 706 O O . THR A 1 88 ? -4.475 0.302 21.267 1.00 97.81 88 THR A O 1
ATOM 709 N N . ASN A 1 89 ? -2.576 1.437 20.842 1.00 96.44 89 ASN A N 1
ATOM 710 C CA . ASN A 1 89 ? -2.173 1.554 22.244 1.00 96.44 89 ASN A CA 1
ATOM 711 C C . ASN A 1 89 ? -2.439 2.936 22.845 1.00 96.44 89 ASN A C 1
ATOM 713 O O . ASN A 1 89 ? -2.857 3.026 24.001 1.00 96.44 89 ASN A O 1
ATOM 717 N N . ASN A 1 90 ? -2.193 4.018 22.103 1.00 93.94 90 ASN A N 1
ATOM 718 C CA . ASN A 1 90 ? -2.291 5.372 22.648 1.00 93.94 90 ASN A CA 1
ATOM 719 C C . ASN A 1 90 ? -2.654 6.405 21.568 1.00 93.94 90 ASN A C 1
ATOM 721 O O . ASN A 1 90 ? -1.812 7.237 21.216 1.00 93.94 90 ASN A O 1
ATOM 725 N N . PRO A 1 91 ? -3.894 6.381 21.045 1.00 94.69 91 PRO A N 1
ATOM 726 C CA . PRO A 1 91 ? -4.305 7.309 20.003 1.00 94.69 91 PRO A CA 1
ATOM 727 C C . PRO A 1 91 ? -4.292 8.736 20.553 1.00 94.69 91 PRO A C 1
ATOM 729 O O . PRO A 1 91 ? -5.065 9.081 21.450 1.00 94.69 91 PRO A O 1
ATOM 732 N N . THR A 1 92 ? -3.394 9.570 20.024 1.00 95.06 92 THR A N 1
ATOM 733 C CA . THR A 1 92 ? -3.204 10.953 20.497 1.00 95.06 92 THR A CA 1
ATOM 734 C C . THR A 1 92 ? -4.112 11.962 19.795 1.00 95.06 92 THR A C 1
ATOM 736 O O . THR A 1 92 ? -4.239 13.109 20.227 1.00 95.06 92 THR A O 1
ATOM 739 N N . ARG A 1 93 ? -4.774 11.513 18.728 1.00 97.56 93 ARG A N 1
ATOM 740 C CA . ARG A 1 93 ? -5.621 12.287 17.821 1.00 97.56 93 ARG A CA 1
ATOM 741 C C . ARG A 1 93 ? -6.789 11.424 17.317 1.00 97.56 93 ARG A C 1
ATOM 743 O O . ARG A 1 93 ? -6.815 10.220 17.592 1.00 97.56 93 ARG A O 1
ATOM 750 N N . PRO A 1 94 ? -7.776 12.006 16.615 1.00 98.19 94 PRO A N 1
ATOM 751 C CA . PRO A 1 94 ? -8.888 11.248 16.058 1.00 98.19 94 PRO A CA 1
ATOM 752 C C . PRO A 1 94 ? -8.433 10.066 15.194 1.00 98.19 94 PRO A C 1
ATOM 754 O O . PRO A 1 94 ? -7.545 10.206 14.358 1.00 98.19 94 PRO A O 1
ATOM 757 N N . MET A 1 95 ? -9.076 8.905 15.361 1.00 97.94 95 MET A N 1
ATOM 758 C CA . MET A 1 95 ? -8.683 7.675 14.650 1.00 97.94 95 MET A CA 1
ATOM 759 C C . MET A 1 95 ? -8.683 7.828 13.128 1.00 97.94 95 MET A C 1
ATOM 761 O O . MET A 1 95 ? -7.843 7.233 12.464 1.00 97.94 95 MET A O 1
ATOM 765 N N . VAL A 1 96 ? -9.598 8.632 12.580 1.00 98.19 96 VAL A N 1
ATOM 766 C CA . VAL A 1 96 ? -9.644 8.912 11.140 1.00 98.19 96 VAL A CA 1
ATOM 767 C C . VAL A 1 96 ? -8.347 9.547 10.639 1.00 98.19 96 VAL A C 1
ATOM 769 O O . VAL A 1 96 ? -7.889 9.183 9.565 1.00 98.19 96 VAL A O 1
ATOM 772 N N . GLU A 1 97 ? -7.720 10.434 11.415 1.00 98.44 97 GLU A N 1
ATOM 773 C CA . GLU A 1 97 ? -6.458 11.075 11.019 1.00 98.44 97 GLU A CA 1
ATOM 774 C C . GLU A 1 97 ? -5.297 10.075 10.993 1.00 98.44 97 GLU A C 1
ATOM 776 O O . GLU A 1 97 ? -4.449 10.135 10.109 1.00 98.44 97 GLU A O 1
ATOM 781 N N . ILE A 1 98 ? -5.272 9.127 11.935 1.00 98.38 98 ILE A N 1
ATOM 782 C CA . ILE A 1 98 ? -4.247 8.074 11.968 1.00 98.38 98 ILE A CA 1
ATOM 783 C C . ILE A 1 98 ? -4.413 7.135 10.763 1.00 98.38 98 ILE A C 1
ATOM 785 O O . ILE A 1 98 ? -3.434 6.757 10.126 1.00 98.38 98 ILE A O 1
ATOM 789 N N . PHE A 1 99 ? -5.654 6.779 10.425 1.00 97.88 99 PHE A N 1
ATOM 790 C CA . PHE A 1 99 ? -5.975 5.931 9.273 1.00 97.88 99 PHE A CA 1
ATOM 791 C C . PHE A 1 99 ? -5.689 6.602 7.923 1.00 97.88 99 PHE A C 1
ATOM 793 O O . PHE A 1 99 ? -5.208 5.941 6.998 1.00 97.88 99 PHE A O 1
ATOM 800 N N . ASP A 1 100 ? -5.956 7.903 7.813 1.00 97.81 100 ASP A N 1
ATOM 801 C CA . ASP A 1 100 ? -5.585 8.701 6.643 1.00 97.81 100 ASP A CA 1
ATOM 802 C C . ASP A 1 100 ? -4.063 8.709 6.459 1.00 97.81 100 ASP A C 1
ATOM 804 O O . ASP A 1 100 ? -3.572 8.407 5.374 1.00 97.81 100 ASP A O 1
ATOM 808 N N . GLU A 1 101 ? -3.301 8.925 7.537 1.00 98.19 101 GLU A N 1
ATOM 809 C CA . GLU A 1 101 ? -1.837 8.914 7.474 1.00 98.19 101 GLU A CA 1
ATOM 810 C C . GLU A 1 101 ? -1.257 7.522 7.176 1.00 98.19 101 GLU A C 1
ATOM 812 O O . GLU A 1 101 ? -0.282 7.421 6.430 1.00 98.19 101 GLU A O 1
ATOM 817 N N . LEU A 1 102 ? -1.862 6.445 7.694 1.00 98.00 102 LEU A N 1
ATOM 818 C CA . LEU A 1 102 ? -1.509 5.067 7.325 1.00 98.00 102 LEU A CA 1
ATOM 819 C C . LEU A 1 102 ? -1.649 4.858 5.812 1.00 98.00 102 LEU A C 1
ATOM 821 O O . LEU A 1 102 ? -0.717 4.398 5.148 1.00 98.00 102 LEU A O 1
ATOM 825 N N . SER A 1 103 ? -2.807 5.236 5.268 1.00 97.12 103 SER A N 1
ATOM 826 C CA . SER A 1 103 ? -3.118 5.077 3.847 1.00 97.12 103 SER A CA 1
ATOM 827 C C . SER A 1 103 ? -2.194 5.934 2.980 1.00 97.12 103 SER A C 1
ATOM 829 O O . SER A 1 103 ? -1.592 5.435 2.034 1.00 97.12 103 SER A O 1
ATOM 831 N N . ASP A 1 104 ? -2.016 7.208 3.331 1.00 97.62 104 ASP A N 1
ATOM 832 C CA . ASP A 1 104 ? -1.151 8.151 2.619 1.00 97.62 104 ASP A CA 1
ATOM 833 C C . ASP A 1 104 ? 0.323 7.712 2.628 1.00 97.62 104 ASP A C 1
ATOM 835 O O . ASP A 1 104 ? 0.993 7.769 1.593 1.00 97.62 104 ASP A O 1
ATOM 839 N N . THR A 1 105 ? 0.821 7.206 3.762 1.00 97.75 105 THR A N 1
ATOM 840 C CA . THR A 1 105 ? 2.193 6.691 3.894 1.00 97.75 105 THR A CA 1
ATOM 841 C C . THR A 1 105 ? 2.477 5.583 2.881 1.00 97.75 105 THR A C 1
ATOM 843 O O . THR A 1 105 ? 3.507 5.612 2.200 1.00 97.75 105 THR A O 1
ATOM 846 N N . LEU A 1 106 ? 1.553 4.630 2.744 1.00 97.88 106 LEU A N 1
ATOM 847 C CA . LEU A 1 106 ? 1.696 3.491 1.838 1.00 97.88 106 LEU A CA 1
ATOM 848 C C . LEU A 1 106 ? 1.420 3.887 0.378 1.00 97.88 106 LEU A C 1
ATOM 850 O O . LEU A 1 106 ? 2.242 3.601 -0.497 1.00 97.88 106 LEU A O 1
ATOM 854 N N . CYS A 1 107 ? 0.331 4.613 0.103 1.00 96.75 107 CYS A N 1
ATOM 855 C CA . CYS A 1 107 ? -0.053 5.030 -1.251 1.00 96.75 107 CYS A CA 1
ATOM 856 C C . CYS A 1 107 ? 1.010 5.913 -1.916 1.00 96.75 107 CYS A C 1
ATOM 858 O O . CYS A 1 107 ? 1.313 5.728 -3.093 1.00 96.75 107 CYS A O 1
ATOM 860 N N . LYS A 1 108 ? 1.679 6.800 -1.164 1.00 95.88 108 LYS A N 1
ATOM 861 C CA . LYS A 1 108 ? 2.790 7.614 -1.692 1.00 95.88 108 LYS A CA 1
ATOM 862 C C . LYS A 1 108 ? 3.924 6.781 -2.283 1.00 95.88 108 LYS A C 1
ATOM 864 O O . LYS A 1 108 ? 4.574 7.233 -3.229 1.00 95.88 108 LYS A O 1
ATOM 869 N N . VAL A 1 109 ? 4.205 5.611 -1.712 1.00 97.19 109 VAL A N 1
ATOM 870 C CA . VAL A 1 109 ? 5.219 4.696 -2.247 1.00 97.19 109 VAL A CA 1
ATOM 871 C C . VAL A 1 109 ? 4.624 3.847 -3.362 1.00 97.19 109 VAL A C 1
ATOM 873 O O . VAL A 1 109 ? 5.239 3.763 -4.423 1.00 97.19 109 VAL A O 1
ATOM 876 N N . ALA A 1 110 ? 3.435 3.274 -3.158 1.00 95.88 110 ALA A N 1
ATOM 877 C CA . ALA A 1 110 ? 2.780 2.403 -4.132 1.00 95.88 110 ALA A CA 1
ATOM 878 C C . ALA A 1 110 ? 2.530 3.104 -5.477 1.00 95.88 110 ALA A C 1
ATOM 880 O O . ALA A 1 110 ? 2.941 2.581 -6.511 1.00 95.88 110 ALA A O 1
ATOM 881 N N . ASP A 1 111 ? 1.949 4.306 -5.472 1.00 95.56 111 ASP A N 1
ATOM 882 C CA . ASP A 1 111 ? 1.612 5.057 -6.688 1.00 95.56 111 ASP A CA 1
ATOM 883 C C . ASP A 1 111 ? 2.865 5.478 -7.463 1.00 95.56 111 ASP A C 1
ATOM 885 O O . ASP A 1 111 ? 2.940 5.358 -8.691 1.00 95.56 111 ASP A O 1
ATOM 889 N N . LEU A 1 112 ? 3.883 5.959 -6.740 1.00 96.69 112 LEU A N 1
ATOM 890 C CA . LEU A 1 112 ? 5.165 6.335 -7.331 1.00 96.69 112 LEU A CA 1
ATOM 891 C C . LEU A 1 112 ? 5.836 5.112 -7.960 1.00 96.69 112 LEU A C 1
ATOM 893 O O . LEU A 1 112 ? 6.313 5.181 -9.096 1.00 96.69 112 LEU A O 1
ATOM 897 N N . ALA A 1 113 ? 5.879 4.003 -7.225 1.00 96.81 113 ALA A N 1
ATOM 898 C CA . ALA A 1 113 ? 6.493 2.766 -7.669 1.00 96.81 113 ALA A CA 1
ATOM 899 C C . ALA A 1 113 ? 5.759 2.175 -8.882 1.00 96.81 113 ALA A C 1
ATOM 901 O O . ALA A 1 113 ? 6.401 1.821 -9.870 1.00 96.81 113 ALA A O 1
ATOM 902 N N . GLU A 1 114 ? 4.427 2.165 -8.876 1.00 94.00 114 GLU A N 1
ATOM 903 C CA . GLU A 1 114 ? 3.628 1.684 -10.003 1.00 94.00 114 GLU A CA 1
ATOM 904 C C . GLU A 1 114 ? 3.889 2.506 -11.271 1.00 94.00 114 GLU A C 1
ATOM 906 O O . GLU A 1 114 ? 4.106 1.952 -12.353 1.00 94.00 114 GLU A O 1
ATOM 911 N N . PHE A 1 115 ? 3.972 3.833 -11.149 1.00 95.62 115 PHE A N 1
ATOM 912 C CA . PHE A 1 115 ? 4.319 4.676 -12.287 1.00 95.62 115 PHE A CA 1
ATOM 913 C C . PHE A 1 115 ? 5.730 4.384 -12.818 1.00 95.62 115 PHE A C 1
ATOM 915 O O . PHE A 1 115 ? 5.915 4.233 -14.028 1.00 95.62 115 PHE A O 1
ATOM 922 N N . VAL A 1 116 ? 6.735 4.285 -11.941 1.00 96.75 116 VAL A N 1
ATOM 923 C CA . VAL A 1 116 ? 8.126 4.022 -12.355 1.00 96.75 116 VAL A CA 1
ATOM 924 C C . VAL A 1 116 ? 8.268 2.647 -12.997 1.00 96.75 116 VAL A C 1
ATOM 926 O O . VAL A 1 116 ? 8.941 2.535 -14.022 1.00 96.75 116 VAL A O 1
ATOM 929 N N . ARG A 1 117 ? 7.586 1.630 -12.465 1.00 94.12 117 ARG A N 1
ATOM 930 C CA . ARG A 1 117 ? 7.533 0.279 -13.033 1.00 94.12 117 ARG A CA 1
ATOM 931 C C . ARG A 1 117 ? 7.081 0.281 -14.494 1.00 94.12 117 ARG A C 1
ATOM 933 O O . ARG A 1 117 ? 7.638 -0.446 -15.311 1.00 94.12 117 ARG A O 1
ATOM 940 N N . ILE A 1 118 ? 6.085 1.104 -14.828 1.00 91.25 118 ILE A N 1
ATOM 941 C CA . ILE A 1 118 ? 5.512 1.176 -16.179 1.00 91.25 118 ILE A CA 1
ATOM 942 C C . ILE A 1 118 ? 6.325 2.097 -17.101 1.00 91.25 118 ILE A C 1
ATOM 944 O O . ILE A 1 118 ? 6.486 1.802 -18.286 1.00 91.25 118 ILE A O 1
ATOM 948 N N . ALA A 1 119 ? 6.792 3.238 -16.590 1.00 92.88 119 ALA A N 1
ATOM 949 C CA . ALA A 1 119 ? 7.271 4.340 -17.422 1.00 92.88 119 ALA A CA 1
ATOM 950 C C . ALA A 1 119 ? 8.799 4.443 -17.532 1.00 92.88 119 ALA A C 1
ATOM 952 O O . ALA A 1 119 ? 9.296 5.099 -18.453 1.00 92.88 119 ALA A O 1
ATOM 953 N N . HIS A 1 120 ? 9.560 3.861 -16.600 1.00 95.25 120 HIS A N 1
ATOM 954 C CA . HIS A 1 120 ? 11.002 4.082 -16.556 1.00 95.25 120 HIS A CA 1
ATOM 955 C C . HIS A 1 120 ? 11.743 3.257 -17.624 1.00 95.25 120 HIS A C 1
ATOM 957 O O . HIS A 1 120 ? 11.521 2.054 -17.739 1.00 95.25 120 HIS A O 1
ATOM 963 N N . PRO A 1 121 ? 12.657 3.864 -18.407 1.00 93.44 121 PRO A N 1
ATOM 964 C CA . PRO A 1 121 ? 13.348 3.164 -19.493 1.00 93.44 121 PRO A CA 1
ATOM 965 C C . PRO A 1 121 ? 14.433 2.190 -19.010 1.00 93.44 121 PRO A C 1
ATOM 967 O O . PRO A 1 121 ? 14.787 1.261 -19.734 1.00 93.44 121 PRO A O 1
ATOM 970 N N . ASP A 1 122 ? 14.994 2.418 -17.819 1.00 95.50 122 ASP A N 1
ATOM 971 C CA . ASP A 1 122 ? 15.967 1.511 -17.203 1.00 95.50 122 ASP A CA 1
ATOM 972 C C . ASP A 1 122 ? 15.247 0.344 -16.501 1.00 95.50 122 ASP A C 1
ATOM 974 O O . ASP A 1 122 ? 14.470 0.600 -15.572 1.00 95.50 122 ASP A O 1
ATOM 978 N N . PRO A 1 123 ? 15.519 -0.918 -16.891 1.00 93.69 123 PRO A N 1
ATOM 979 C CA . PRO A 1 123 ? 14.887 -2.088 -16.291 1.00 93.69 123 PRO A CA 1
ATOM 980 C C . PRO A 1 123 ? 15.216 -2.283 -14.804 1.00 93.69 123 PRO A C 1
ATOM 982 O O . PRO A 1 123 ? 14.411 -2.892 -14.105 1.00 93.69 123 PRO A O 1
ATOM 985 N N . HIS A 1 124 ? 16.342 -1.771 -14.290 1.00 97.31 124 HIS A N 1
ATOM 986 C CA . HIS A 1 124 ? 16.666 -1.900 -12.862 1.00 97.31 124 HIS A CA 1
ATOM 987 C C . HIS A 1 124 ? 15.724 -1.056 -12.002 1.00 97.31 124 HIS A C 1
ATOM 989 O O . HIS A 1 124 ? 15.215 -1.530 -10.991 1.00 97.31 124 HIS A O 1
ATOM 995 N N . PHE A 1 125 ? 15.427 0.170 -12.443 1.00 97.56 125 PHE A N 1
ATOM 996 C CA . PHE A 1 125 ? 14.422 1.019 -11.802 1.00 97.56 125 PHE A CA 1
ATOM 997 C C . PHE A 1 125 ? 13.032 0.401 -11.893 1.00 97.56 125 PHE A C 1
ATOM 999 O O . PHE A 1 125 ? 12.326 0.370 -10.892 1.00 97.56 125 PHE A O 1
ATOM 1006 N N . ALA A 1 126 ? 12.652 -0.118 -13.065 1.00 94.81 126 ALA A N 1
ATOM 1007 C CA . ALA A 1 126 ? 11.349 -0.752 -13.233 1.00 94.81 126 ALA A CA 1
ATOM 1008 C C . ALA A 1 126 ? 11.182 -1.968 -12.302 1.00 94.81 126 ALA A C 1
ATOM 1010 O O . ALA A 1 126 ? 10.160 -2.089 -11.635 1.00 94.81 126 ALA A O 1
ATOM 1011 N N . SER A 1 127 ? 12.208 -2.820 -12.201 1.00 94.88 127 SER A N 1
ATOM 1012 C CA . SER A 1 127 ? 12.196 -4.003 -11.334 1.00 94.88 127 SER A CA 1
ATOM 1013 C C . SER A 1 127 ? 12.218 -3.655 -9.844 1.00 94.88 127 SER A C 1
ATOM 1015 O O . SER A 1 127 ? 11.502 -4.282 -9.070 1.00 94.88 127 SER A O 1
ATOM 1017 N N . ALA A 1 128 ? 13.013 -2.666 -9.424 1.00 97.75 128 ALA A N 1
ATOM 1018 C CA . ALA A 1 128 ? 13.047 -2.238 -8.025 1.00 97.75 128 ALA A CA 1
ATOM 1019 C C . ALA A 1 128 ? 11.728 -1.571 -7.600 1.00 97.75 128 ALA A C 1
ATOM 1021 O O . ALA A 1 128 ? 11.255 -1.770 -6.482 1.00 97.75 128 ALA A O 1
ATOM 1022 N N . ALA A 1 129 ? 11.108 -0.814 -8.508 1.00 97.06 129 ALA A N 1
ATOM 1023 C CA . ALA A 1 129 ? 9.791 -0.236 -8.294 1.00 97.06 129 ALA A CA 1
ATOM 1024 C C . ALA A 1 129 ? 8.695 -1.314 -8.237 1.00 97.06 129 ALA A C 1
ATOM 1026 O O . ALA A 1 129 ? 7.805 -1.234 -7.398 1.00 97.06 129 ALA A O 1
ATOM 1027 N N . GLU A 1 130 ? 8.776 -2.359 -9.065 1.00 94.25 130 GLU A N 1
ATOM 1028 C CA . GLU A 1 130 ? 7.874 -3.514 -8.979 1.00 94.25 130 GLU A CA 1
ATOM 1029 C C . GLU A 1 130 ? 7.939 -4.197 -7.607 1.00 94.25 130 GLU A C 1
ATOM 1031 O O . GLU A 1 130 ? 6.894 -4.393 -6.987 1.00 94.25 130 GLU A O 1
ATOM 1036 N N . ASP A 1 131 ? 9.143 -4.476 -7.091 1.00 95.19 131 ASP A N 1
ATOM 1037 C CA . ASP A 1 131 ? 9.323 -5.056 -5.749 1.00 95.19 131 ASP A CA 1
ATOM 1038 C C . ASP A 1 131 ? 8.705 -4.178 -4.654 1.00 95.19 131 ASP A C 1
ATOM 1040 O O . ASP A 1 131 ? 7.976 -4.674 -3.791 1.00 95.19 131 ASP A O 1
ATOM 1044 N N . ALA A 1 132 ? 8.958 -2.867 -4.703 1.00 96.69 132 ALA A N 1
ATOM 1045 C CA . ALA A 1 132 ? 8.400 -1.926 -3.740 1.00 96.69 132 ALA A CA 1
ATOM 1046 C C . ALA A 1 132 ? 6.867 -1.872 -3.814 1.00 96.69 132 ALA A C 1
ATOM 1048 O O . ALA A 1 132 ? 6.208 -1.931 -2.779 1.00 96.69 132 ALA A O 1
ATOM 1049 N N . CYS A 1 133 ? 6.300 -1.816 -5.023 1.00 94.88 133 CYS A N 1
ATOM 1050 C CA . CYS A 1 133 ? 4.857 -1.784 -5.246 1.00 94.88 133 CY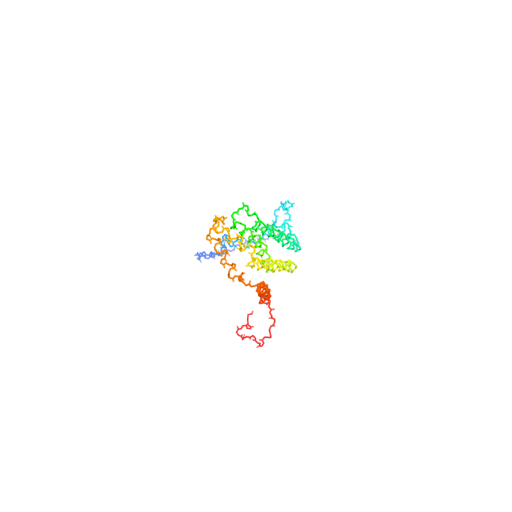S A CA 1
ATOM 1051 C C . CYS A 1 133 ? 4.172 -3.052 -4.712 1.00 94.88 133 CYS A C 1
ATOM 1053 O O . CYS A 1 133 ? 3.221 -2.951 -3.935 1.00 94.88 133 CYS A O 1
ATOM 1055 N N . ILE A 1 134 ? 4.684 -4.238 -5.064 1.00 92.25 134 ILE A N 1
ATOM 1056 C CA . ILE A 1 134 ? 4.152 -5.525 -4.585 1.00 92.25 134 ILE A CA 1
ATOM 1057 C C . ILE A 1 134 ? 4.258 -5.611 -3.062 1.00 92.25 134 ILE A C 1
ATOM 1059 O O . ILE A 1 134 ? 3.285 -5.956 -2.396 1.00 92.25 134 ILE A O 1
ATOM 1063 N N . SER A 1 135 ? 5.420 -5.264 -2.502 1.00 93.44 135 SER A N 1
ATOM 1064 C CA . SER A 1 135 ? 5.652 -5.348 -1.059 1.00 93.44 135 SER A CA 1
ATOM 1065 C C . SER A 1 135 ? 4.705 -4.443 -0.271 1.00 93.44 135 SER A C 1
ATOM 1067 O O . SER A 1 135 ? 4.092 -4.893 0.693 1.00 93.44 135 SER A O 1
ATOM 1069 N N . VAL A 1 136 ? 4.563 -3.179 -0.686 1.00 95.56 136 VAL A N 1
ATOM 1070 C CA . VAL A 1 136 ? 3.665 -2.211 -0.036 1.00 95.56 136 VAL A CA 1
ATOM 1071 C C . VAL A 1 136 ? 2.208 -2.646 -0.170 1.00 95.56 136 VAL A C 1
ATOM 1073 O O . VAL A 1 136 ? 1.463 -2.575 0.803 1.00 95.56 136 VAL A O 1
ATOM 1076 N N . SER A 1 137 ? 1.809 -3.165 -1.331 1.00 92.50 137 SER A N 1
ATOM 1077 C CA . SER A 1 137 ? 0.448 -3.675 -1.523 1.00 92.50 137 SER A CA 1
ATOM 1078 C C . SER A 1 137 ? 0.144 -4.852 -0.592 1.00 92.50 137 SER A C 1
ATOM 1080 O O . SER A 1 137 ? -0.904 -4.870 0.044 1.00 92.50 137 SER A O 1
ATOM 1082 N N . GLY A 1 138 ? 1.091 -5.777 -0.405 1.00 92.19 138 GLY A N 1
ATOM 1083 C CA . GLY A 1 138 ? 0.926 -6.870 0.558 1.00 92.19 138 GLY A CA 1
ATOM 1084 C C . GLY A 1 138 ? 0.858 -6.401 2.017 1.00 92.19 138 GLY A C 1
ATOM 1085 O O . GLY A 1 138 ? 0.240 -7.057 2.855 1.00 92.19 138 GLY A O 1
ATOM 1086 N N . VAL A 1 139 ? 1.455 -5.251 2.354 1.00 94.81 139 VAL A N 1
ATOM 1087 C CA . VAL A 1 139 ? 1.233 -4.608 3.662 1.00 94.81 139 VAL A CA 1
ATOM 1088 C C . VAL A 1 139 ? -0.208 -4.108 3.764 1.00 94.81 13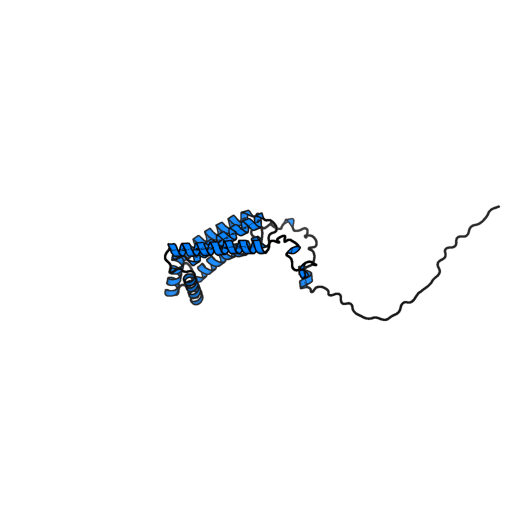9 VAL A C 1
ATOM 1090 O O . VAL A 1 139 ? -0.860 -4.403 4.761 1.00 94.81 139 VAL A O 1
ATOM 1093 N N . VAL A 1 140 ? -0.739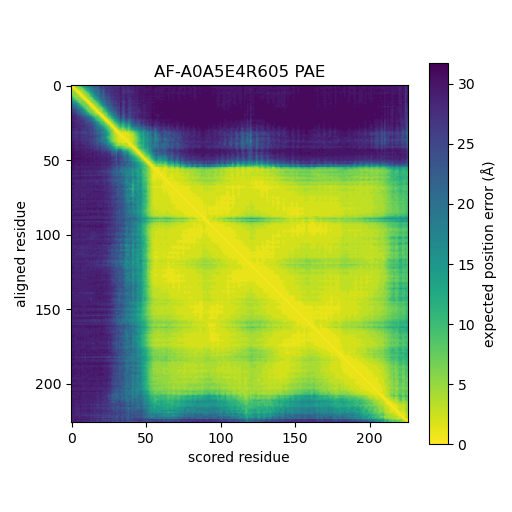 -3.437 2.737 1.00 94.50 140 VAL A N 1
ATOM 1094 C CA . VAL A 1 140 ? -2.137 -2.957 2.712 1.00 94.50 140 VAL A CA 1
ATOM 1095 C C . VAL A 1 140 ? -3.129 -4.105 2.930 1.00 94.50 140 VAL A C 1
ATOM 1097 O O . VAL A 1 140 ? -4.002 -3.994 3.789 1.00 94.50 140 VAL A O 1
ATOM 1100 N N . GLU A 1 141 ? -2.957 -5.239 2.248 1.00 92.56 141 GLU A N 1
ATOM 1101 C CA . GLU A 1 141 ? -3.831 -6.413 2.420 1.00 92.56 141 GLU A CA 1
ATOM 1102 C C . GLU A 1 141 ? -3.812 -6.961 3.859 1.00 92.56 141 GLU A C 1
ATOM 1104 O O . GLU A 1 141 ? -4.848 -7.328 4.427 1.00 92.56 141 GLU A O 1
ATOM 1109 N N . LYS A 1 142 ? -2.640 -6.960 4.505 1.00 93.12 142 LYS A N 1
ATOM 1110 C CA . LYS A 1 142 ? -2.517 -7.335 5.923 1.00 93.12 142 LYS A CA 1
ATOM 1111 C C . LYS A 1 142 ? -3.201 -6.326 6.842 1.00 93.12 142 LYS A C 1
ATOM 1113 O O . LYS A 1 142 ? -3.859 -6.731 7.799 1.00 93.12 142 LYS A O 1
ATOM 1118 N N . LEU A 1 143 ? -3.070 -5.026 6.568 1.00 95.50 143 LEU A N 1
ATOM 1119 C CA . LEU A 1 143 ? -3.710 -3.981 7.373 1.00 95.50 143 LEU A CA 1
ATOM 1120 C C . LEU A 1 143 ? -5.230 -4.035 7.272 1.00 95.50 143 LEU A C 1
ATOM 1122 O O . LEU A 1 143 ? -5.894 -3.958 8.303 1.00 95.50 143 LEU A O 1
ATOM 1126 N N . ASN A 1 144 ? -5.774 -4.278 6.080 1.00 94.75 144 ASN A N 1
ATOM 1127 C CA . ASN A 1 144 ? -7.214 -4.425 5.845 1.00 94.75 144 ASN A CA 1
ATOM 1128 C C . ASN A 1 144 ? -7.838 -5.610 6.605 1.00 94.75 144 ASN A C 1
ATOM 1130 O O . ASN A 1 144 ? -9.055 -5.682 6.765 1.00 94.75 144 ASN A O 1
ATOM 1134 N N . THR A 1 145 ? -7.020 -6.534 7.119 1.00 94.31 145 THR A N 1
ATOM 1135 C CA . THR A 1 145 ? -7.451 -7.686 7.928 1.00 94.31 145 THR A CA 1
ATOM 1136 C C . THR A 1 145 ? -6.899 -7.667 9.363 1.00 94.31 145 THR A C 1
ATOM 1138 O O . THR A 1 145 ? -6.982 -8.667 10.094 1.00 94.31 145 THR A O 1
ATOM 1141 N N . HIS A 1 146 ? -6.387 -6.517 9.816 1.00 96.12 146 HIS A N 1
ATOM 1142 C CA . HIS A 1 146 ? -5.760 -6.358 11.124 1.00 96.12 146 HIS A CA 1
ATOM 1143 C C . HIS A 1 146 ? -6.784 -6.119 12.251 1.00 96.12 146 HIS A C 1
ATOM 1145 O O . HIS A 1 146 ? -7.322 -5.024 12.426 1.00 96.12 146 HIS A O 1
ATOM 1151 N N . LYS A 1 147 ? -6.984 -7.123 13.119 1.00 96.00 147 LYS A N 1
ATOM 1152 C CA . LYS A 1 147 ? -7.986 -7.079 14.207 1.00 96.00 147 LYS A CA 1
ATOM 1153 C C . LYS A 1 147 ? -7.793 -5.939 15.209 1.00 96.00 147 LYS A C 1
ATOM 1155 O O . LYS A 1 147 ? -8.772 -5.296 15.567 1.00 96.00 147 LYS A O 1
ATOM 1160 N N . GLY A 1 148 ? -6.555 -5.652 15.617 1.00 97.00 148 GLY A N 1
ATOM 1161 C CA . GLY A 1 148 ? -6.279 -4.572 16.578 1.00 97.00 148 GLY A CA 1
ATOM 1162 C C . GLY A 1 148 ? -6.750 -3.196 16.089 1.00 97.00 148 GLY A C 1
ATOM 1163 O O . GLY A 1 148 ? -7.467 -2.504 16.804 1.00 97.00 148 GLY A O 1
ATOM 1164 N N . LEU A 1 149 ? -6.419 -2.831 14.845 1.00 98.06 149 LEU A N 1
ATOM 1165 C CA . LEU A 1 149 ? -6.894 -1.609 14.193 1.00 98.06 149 LEU A CA 1
ATOM 1166 C C . LEU A 1 149 ? -8.424 -1.548 14.100 1.00 98.06 149 LEU A C 1
ATOM 1168 O O . LEU A 1 149 ? -9.013 -0.529 14.462 1.00 98.06 149 LEU A O 1
ATOM 1172 N N . TYR A 1 150 ? -9.070 -2.639 13.674 1.00 98.25 150 TYR A N 1
ATOM 1173 C CA . TYR A 1 150 ? -10.533 -2.714 13.607 1.00 98.25 150 TYR A CA 1
ATOM 1174 C C . TYR A 1 150 ? -11.184 -2.468 14.976 1.00 98.25 150 TYR A C 1
ATOM 1176 O O . TYR A 1 150 ? -12.107 -1.662 15.103 1.00 98.25 150 TYR A O 1
ATOM 1184 N N . GLU A 1 151 ? -10.694 -3.135 16.023 1.00 98.19 151 GLU A N 1
ATOM 1185 C CA . GLU A 1 151 ? -11.226 -2.996 17.379 1.00 98.19 151 GLU A CA 1
ATOM 1186 C C . GLU A 1 151 ? -11.002 -1.590 17.943 1.00 98.19 151 GLU A C 1
ATOM 1188 O O . GLU A 1 151 ? -11.941 -0.995 18.480 1.00 98.19 151 GLU A O 1
ATOM 1193 N N . ALA A 1 152 ? -9.803 -1.030 17.757 1.00 98.25 152 ALA A N 1
ATOM 1194 C CA . ALA A 1 152 ? -9.470 0.323 18.188 1.00 98.25 152 ALA A CA 1
ATOM 1195 C C . ALA A 1 152 ? -10.373 1.374 17.524 1.00 98.25 152 ALA A C 1
ATOM 1197 O O . ALA A 1 152 ? -10.933 2.242 18.206 1.00 98.25 152 ALA A O 1
ATOM 1198 N N . LEU A 1 153 ? -10.587 1.262 16.209 1.00 98.44 153 LEU A N 1
ATOM 1199 C CA . LEU A 1 153 ? -11.473 2.151 15.461 1.00 98.44 153 LEU A CA 1
ATOM 1200 C C . LEU A 1 153 ? -12.926 2.011 15.925 1.00 98.44 153 LEU A C 1
ATOM 1202 O O . LEU A 1 153 ? -13.573 3.013 16.239 1.00 98.44 153 LEU A O 1
ATOM 1206 N N . ARG A 1 154 ? -13.428 0.776 16.039 1.00 98.25 154 ARG A N 1
ATOM 1207 C CA . ARG A 1 154 ? -14.796 0.486 16.496 1.00 98.25 154 ARG A CA 1
ATOM 1208 C C . ARG A 1 154 ? -15.061 1.083 17.872 1.00 98.25 154 ARG A C 1
ATOM 1210 O O . ARG A 1 154 ? -16.111 1.684 18.110 1.00 98.25 154 ARG A O 1
ATOM 1217 N N . ASP A 1 155 ? -14.118 0.926 18.789 1.00 97.94 155 ASP A N 1
ATOM 1218 C CA . ASP A 1 155 ? -14.251 1.449 20.141 1.00 97.94 155 ASP A CA 1
ATOM 1219 C C . ASP A 1 155 ? -14.151 2.978 20.170 1.00 97.94 155 ASP A C 1
ATOM 1221 O O . ASP A 1 155 ? -14.862 3.628 20.937 1.00 97.94 155 ASP A O 1
ATOM 1225 N N . SER A 1 156 ? -13.347 3.572 19.288 1.00 98.12 156 SER A N 1
ATOM 1226 C CA . SER A 1 156 ? -13.297 5.022 19.111 1.00 98.12 156 SER A CA 1
ATOM 1227 C C . SER A 1 156 ? -14.612 5.601 18.576 1.00 98.12 156 SER A C 1
ATOM 1229 O O . SER A 1 156 ? -15.091 6.606 19.101 1.00 98.12 156 SER A O 1
ATOM 1231 N N . VAL A 1 157 ? -15.261 4.934 17.612 1.00 98.00 157 VAL A N 1
ATOM 1232 C CA . VAL A 1 157 ? -16.602 5.311 17.120 1.00 98.00 157 VAL A CA 1
ATOM 1233 C C . VAL A 1 157 ? -17.630 5.258 18.251 1.00 98.00 157 VAL A C 1
ATOM 1235 O O . VAL A 1 157 ? -18.419 6.189 18.417 1.00 98.00 157 VAL A O 1
ATOM 1238 N N . ARG A 1 158 ? -17.598 4.208 19.083 1.00 97.50 158 ARG A N 1
ATOM 1239 C CA . ARG A 1 158 ? -18.489 4.071 20.252 1.00 97.50 158 ARG A CA 1
ATOM 1240 C C . ARG A 1 158 ? -18.273 5.171 21.291 1.00 97.50 158 ARG A C 1
ATOM 1242 O O . ARG A 1 158 ? -19.241 5.643 21.880 1.00 97.50 158 ARG A O 1
ATOM 1249 N N . ARG A 1 159 ? -17.019 5.572 21.516 1.00 96.81 159 ARG A N 1
ATOM 1250 C CA . ARG A 1 159 ? -16.646 6.652 22.444 1.00 96.81 159 ARG A CA 1
ATOM 1251 C C . ARG A 1 159 ? -16.845 8.056 21.865 1.00 96.81 159 ARG A C 1
ATOM 1253 O O . ARG A 1 159 ? -16.768 9.021 22.618 1.00 96.81 159 ARG A O 1
ATOM 1260 N N . GLY A 1 160 ? -17.091 8.181 20.560 1.00 96.75 160 GLY A N 1
ATOM 1261 C CA . GLY A 1 160 ? -17.169 9.471 19.871 1.00 96.75 160 GLY A CA 1
ATOM 1262 C C . GLY A 1 160 ? -15.813 10.169 19.713 1.00 96.75 160 GLY A C 1
ATOM 1263 O O . GLY A 1 160 ? -15.775 11.381 19.534 1.00 96.75 160 GLY A O 1
ATOM 1264 N N . THR A 1 161 ? -14.705 9.426 19.787 1.00 97.12 161 THR A N 1
ATOM 1265 C CA . THR A 1 161 ? -13.330 9.947 19.663 1.00 97.12 161 THR A CA 1
ATOM 1266 C C . THR A 1 161 ? -12.733 9.729 18.270 1.00 97.12 161 THR A C 1
ATOM 1268 O O . THR A 1 161 ? -11.558 10.006 18.049 1.00 97.12 161 THR A O 1
ATOM 1271 N N . SER A 1 162 ? -13.510 9.206 17.317 1.00 97.19 162 SER A N 1
ATOM 1272 C CA . SER A 1 162 ? -13.012 8.844 15.984 1.00 97.19 162 SER A CA 1
ATOM 1273 C C . SER A 1 162 ? -12.743 10.046 15.078 1.00 97.19 162 SER A C 1
ATOM 1275 O O . SER A 1 162 ? -12.014 9.900 14.103 1.00 97.19 162 SER A O 1
ATOM 1277 N N . GLY A 1 163 ? -13.295 11.220 15.402 1.00 97.44 163 GLY A N 1
ATOM 1278 C CA . GLY A 1 163 ? -13.305 12.387 14.518 1.00 97.44 163 GLY A CA 1
ATOM 1279 C C . GLY A 1 163 ? -14.532 12.352 13.619 1.00 97.44 163 GLY A C 1
ATOM 1280 O O . GLY A 1 163 ? -15.657 12.332 14.121 1.00 97.44 163 GLY A O 1
ATOM 1281 N N . ASP A 1 164 ? -14.328 12.312 12.302 1.00 98.00 164 ASP A N 1
ATOM 1282 C CA . ASP A 1 164 ? -15.425 12.126 11.352 1.00 98.00 164 ASP A CA 1
ATOM 1283 C C . ASP A 1 164 ? -16.031 10.725 11.518 1.00 98.00 164 ASP A C 1
ATOM 1285 O O . ASP A 1 164 ? -15.448 9.702 11.155 1.00 98.00 164 ASP A O 1
ATOM 1289 N N . LYS A 1 165 ? -17.223 10.673 12.112 1.00 97.56 165 LYS A N 1
ATOM 1290 C CA . LYS A 1 165 ? -17.915 9.414 12.379 1.00 97.56 165 LYS A CA 1
ATOM 1291 C C . LYS A 1 165 ? -18.303 8.678 11.095 1.00 97.56 165 LYS A C 1
ATOM 1293 O O . LYS A 1 165 ? -18.234 7.456 11.080 1.00 97.56 165 LYS A O 1
ATOM 1298 N N . HIS A 1 166 ? -18.703 9.392 10.044 1.00 97.94 166 HIS A N 1
ATOM 1299 C CA . HIS A 1 166 ? -19.123 8.751 8.800 1.00 97.94 166 HIS A CA 1
ATOM 1300 C C . HIS A 1 166 ? -17.935 8.080 8.113 1.00 97.94 166 HIS A C 1
ATOM 1302 O O . HIS A 1 166 ? -18.027 6.928 7.699 1.00 97.94 166 HIS A O 1
ATOM 1308 N N . LEU A 1 167 ? -16.799 8.774 8.066 1.00 97.75 167 LEU A N 1
ATOM 1309 C CA . LEU A 1 167 ? -15.569 8.239 7.491 1.00 97.75 167 LEU A CA 1
ATOM 1310 C C . LEU A 1 167 ? -15.046 7.043 8.310 1.00 97.75 167 LEU A C 1
ATOM 1312 O O . LEU A 1 167 ? -14.675 6.017 7.748 1.00 97.75 167 LEU A O 1
ATOM 1316 N N . ALA A 1 168 ? -15.131 7.111 9.641 1.00 98.25 168 ALA A N 1
ATOM 1317 C CA . ALA A 1 168 ? -14.814 5.974 10.504 1.00 98.25 168 ALA A CA 1
ATOM 1318 C C . ALA A 1 168 ? -15.734 4.757 10.274 1.00 98.25 168 ALA A C 1
ATOM 1320 O O . ALA A 1 168 ? -15.271 3.619 10.313 1.00 98.25 168 ALA A O 1
ATOM 1321 N N . GLU A 1 169 ? -17.031 4.973 10.036 1.00 97.88 169 GLU A N 1
ATOM 1322 C CA . GLU A 1 169 ? -17.977 3.898 9.703 1.00 97.88 169 GLU A CA 1
ATOM 1323 C C . GLU A 1 169 ? -17.681 3.269 8.334 1.00 97.88 169 GLU A C 1
ATOM 1325 O O . GLU A 1 169 ? -17.816 2.054 8.195 1.00 97.88 169 GLU A O 1
ATOM 1330 N N . LEU A 1 170 ? -17.219 4.055 7.353 1.00 98.12 170 LEU A N 1
ATOM 1331 C CA . LEU A 1 170 ? -16.751 3.533 6.063 1.00 98.12 170 LEU A CA 1
ATOM 1332 C C . LEU A 1 170 ? -15.513 2.646 6.232 1.00 98.12 170 LEU A C 1
ATOM 1334 O O . LEU A 1 170 ? -15.500 1.530 5.729 1.00 98.12 170 LEU A O 1
ATOM 1338 N N . PHE A 1 171 ? -14.527 3.072 7.024 1.00 97.94 171 PHE A N 1
ATOM 1339 C CA . PHE A 1 171 ? -13.367 2.225 7.315 1.00 97.94 171 PHE A CA 1
ATOM 1340 C C . PHE A 1 171 ? -13.756 0.910 7.999 1.00 97.94 171 PHE A C 1
ATOM 1342 O O . PHE A 1 171 ? -13.238 -0.146 7.643 1.00 97.94 171 PHE A O 1
ATOM 1349 N N . LEU A 1 172 ? -14.687 0.936 8.962 1.00 98.31 172 LEU A N 1
ATOM 1350 C CA . LEU A 1 172 ? -15.202 -0.294 9.577 1.00 98.31 172 LEU A CA 1
ATOM 1351 C C . LEU A 1 172 ? -15.855 -1.209 8.539 1.00 98.31 172 LEU A C 1
ATOM 1353 O O . LEU A 1 172 ? -15.613 -2.414 8.560 1.00 98.31 172 LEU A O 1
ATOM 1357 N N . PHE A 1 173 ? -16.645 -0.641 7.630 1.00 98.00 173 PHE A N 1
ATOM 1358 C CA . PHE A 1 173 ? -17.247 -1.389 6.535 1.00 98.00 173 PHE A CA 1
ATOM 1359 C C . PHE A 1 173 ? -16.187 -2.020 5.616 1.00 98.00 173 PHE A C 1
ATOM 1361 O O . PHE A 1 173 ? -16.333 -3.182 5.241 1.00 98.00 173 PHE A O 1
ATOM 1368 N N . ASP A 1 174 ? -15.092 -1.323 5.318 1.00 97.00 174 ASP A N 1
ATOM 1369 C CA . ASP A 1 174 ? -14.011 -1.850 4.475 1.00 97.00 174 ASP A CA 1
ATOM 1370 C C . ASP A 1 174 ? -13.280 -3.038 5.129 1.00 97.00 174 ASP A C 1
ATOM 1372 O O . ASP A 1 174 ? -13.012 -4.042 4.461 1.00 97.00 174 ASP A O 1
ATOM 1376 N N . PHE A 1 175 ? -13.043 -3.005 6.448 1.00 97.38 175 PHE A N 1
ATOM 1377 C CA . PHE A 1 175 ? -12.559 -4.183 7.189 1.00 97.38 175 PHE A CA 1
ATOM 1378 C C . PHE A 1 175 ? -13.525 -5.369 7.064 1.00 97.38 175 PHE A C 1
ATOM 1380 O O . PHE A 1 175 ? -13.108 -6.519 6.901 1.00 97.38 175 PHE A O 1
ATOM 1387 N N . GLU A 1 176 ? -14.828 -5.102 7.152 1.00 96.06 176 GLU A N 1
ATOM 1388 C CA . GLU A 1 176 ? -15.862 -6.130 7.052 1.00 96.06 176 GLU A CA 1
ATOM 1389 C C . GLU A 1 176 ? -15.929 -6.746 5.652 1.00 96.06 176 GLU A C 1
ATOM 1391 O O . GLU A 1 176 ? -16.066 -7.965 5.540 1.00 96.06 176 GLU A O 1
ATOM 1396 N N . GLN A 1 177 ? -15.772 -5.941 4.597 1.00 94.62 177 GLN A N 1
ATOM 1397 C CA . GLN A 1 177 ? -15.645 -6.432 3.219 1.00 94.62 177 GLN A CA 1
ATOM 1398 C C . GLN A 1 177 ? -14.353 -7.229 3.005 1.00 94.62 177 GLN A C 1
ATOM 1400 O O . GLN A 1 177 ? -14.348 -8.200 2.251 1.00 94.62 177 GLN A O 1
ATOM 1405 N N . SER A 1 178 ? -13.281 -6.870 3.714 1.00 93.44 178 SER A N 1
ATOM 1406 C CA . SER A 1 178 ? -11.984 -7.557 3.659 1.00 93.44 178 SER A CA 1
ATOM 1407 C C . SER A 1 178 ? -11.960 -8.883 4.435 1.00 93.44 178 SER A C 1
ATOM 1409 O O . SER A 1 178 ? -10.950 -9.584 4.450 1.00 93.44 178 SER A O 1
ATOM 1411 N N . GLY A 1 179 ? -13.068 -9.267 5.080 1.00 93.94 179 GLY A N 1
ATOM 1412 C CA . GLY A 1 179 ? -13.194 -10.546 5.778 1.00 93.94 179 GLY A CA 1
ATOM 1413 C C . GLY A 1 179 ? -12.589 -10.558 7.184 1.00 93.94 179 GLY A C 1
ATOM 1414 O O . GLY A 1 179 ? -12.180 -11.616 7.668 1.00 93.94 179 GLY A O 1
ATOM 1415 N N . ILE A 1 180 ? -12.548 -9.412 7.877 1.00 95.81 180 ILE A N 1
ATOM 1416 C CA . ILE A 1 180 ? -12.016 -9.295 9.250 1.00 95.81 180 ILE A CA 1
ATOM 1417 C C . ILE A 1 180 ? -12.656 -10.271 10.259 1.00 95.81 180 ILE A C 1
ATOM 1419 O O . ILE A 1 180 ? -12.041 -10.637 11.264 1.00 95.81 180 ILE A O 1
ATOM 1423 N N . GLN A 1 181 ? -13.889 -10.709 9.996 1.00 95.00 181 GLN A N 1
ATOM 1424 C CA . GLN A 1 181 ? -14.662 -11.611 10.852 1.00 95.00 181 GLN A CA 1
ATOM 1425 C C . GLN A 1 181 ? -14.215 -13.073 10.741 1.00 95.00 181 GLN A C 1
ATOM 1427 O O . GLN A 1 181 ? -14.586 -13.883 11.589 1.00 95.00 181 GLN A O 1
ATOM 1432 N N . LEU A 1 182 ? -13.443 -13.427 9.709 1.00 95.12 182 LEU A N 1
ATOM 1433 C CA . LEU A 1 182 ? -12.947 -14.786 9.523 1.00 95.12 182 LEU A CA 1
ATOM 1434 C C . LEU A 1 182 ? -11.944 -15.166 10.623 1.00 95.12 182 LEU A C 1
ATOM 1436 O O . LEU A 1 182 ? -11.288 -14.317 11.238 1.00 95.12 182 LEU A O 1
ATOM 1440 N N . GLU A 1 183 ? -11.790 -16.469 10.844 1.00 95.50 183 GLU A N 1
ATOM 1441 C CA . GLU A 1 183 ? -10.721 -17.027 11.677 1.00 95.50 183 GLU A CA 1
ATOM 1442 C C . GLU A 1 183 ? -9.337 -16.708 11.088 1.00 95.50 183 GLU A C 1
ATOM 1444 O O . GLU A 1 183 ? -9.203 -16.423 9.899 1.00 95.50 183 GLU A O 1
ATOM 1449 N N . GLU A 1 184 ? -8.296 -16.739 11.923 1.00 92.50 184 GLU A N 1
ATOM 1450 C CA . GLU A 1 184 ? -6.929 -16.350 11.532 1.00 92.50 184 GLU A CA 1
ATOM 1451 C C . GLU A 1 184 ? -6.432 -17.063 10.270 1.00 92.50 184 GLU A C 1
ATOM 1453 O O . GLU A 1 184 ? -5.975 -16.408 9.338 1.00 92.50 184 GLU A O 1
ATOM 1458 N N . SER A 1 185 ? -6.576 -18.389 10.208 1.00 95.19 185 SER A N 1
ATOM 1459 C CA . SER A 1 185 ? -6.117 -19.181 9.063 1.00 95.19 185 SER A CA 1
ATOM 1460 C C . SER A 1 185 ? -6.812 -18.775 7.764 1.00 95.19 185 SER A C 1
ATOM 1462 O O . SER A 1 185 ? -6.160 -18.635 6.734 1.00 95.19 185 SER A O 1
ATOM 1464 N N . SER A 1 186 ? -8.121 -18.533 7.815 1.00 94.81 186 SER A N 1
ATOM 1465 C CA . SER A 1 186 ? -8.893 -18.088 6.655 1.00 94.81 186 SER A CA 1
ATOM 1466 C C . SER A 1 186 ? -8.558 -16.652 6.252 1.00 94.81 186 SER A C 1
ATOM 1468 O O . SER A 1 186 ? -8.498 -16.372 5.060 1.00 94.81 186 SER A O 1
ATOM 1470 N N . ARG A 1 187 ? -8.281 -15.743 7.202 1.00 94.06 187 ARG A N 1
ATOM 1471 C CA . ARG A 1 187 ? -7.805 -14.386 6.860 1.00 94.06 187 ARG A CA 1
ATOM 1472 C C . ARG A 1 187 ? -6.446 -14.424 6.173 1.00 94.06 187 ARG A C 1
ATOM 1474 O O . ARG A 1 187 ? -6.263 -13.744 5.171 1.00 94.06 187 ARG A O 1
ATOM 1481 N N . GLN A 1 188 ? -5.523 -15.252 6.656 1.00 93.12 188 GLN A N 1
ATOM 1482 C CA . GLN A 1 188 ? -4.216 -15.429 6.015 1.00 93.12 188 GLN A CA 1
ATOM 1483 C C . GLN A 1 188 ? -4.343 -15.987 4.594 1.00 93.12 188 GLN A C 1
ATOM 1485 O O . GLN A 1 188 ? -3.616 -15.557 3.702 1.00 93.12 188 GLN A O 1
ATOM 1490 N N . GLU A 1 189 ? -5.285 -16.904 4.366 1.00 94.31 189 GLU A N 1
ATOM 1491 C CA . GLU A 1 189 ? -5.581 -17.414 3.027 1.00 94.31 189 GLU A CA 1
ATOM 1492 C C . GLU A 1 189 ? -6.140 -16.319 2.106 1.00 94.31 189 GLU A C 1
ATOM 1494 O O . GLU A 1 189 ? -5.683 -16.198 0.973 1.00 94.31 189 GLU A O 1
ATOM 1499 N N . VAL A 1 190 ? -7.061 -15.476 2.591 1.00 91.81 190 VAL A N 1
ATOM 1500 C CA . VAL A 1 190 ? -7.577 -14.320 1.832 1.00 91.81 190 VAL A CA 1
ATOM 1501 C C . VAL A 1 190 ? -6.449 -13.364 1.444 1.00 91.81 190 VAL A C 1
ATOM 1503 O O . VAL A 1 190 ? -6.332 -13.020 0.270 1.00 91.81 190 VAL A O 1
ATOM 1506 N N . VAL A 1 191 ? -5.584 -12.992 2.392 1.00 91.94 191 VAL A N 1
ATOM 1507 C CA . VAL A 1 191 ? -4.425 -12.122 2.125 1.00 91.94 191 VAL A CA 1
ATOM 1508 C C . VAL A 1 191 ? -3.508 -12.748 1.070 1.00 91.94 191 VAL A C 1
ATOM 1510 O O . VAL A 1 191 ? -3.151 -12.090 0.097 1.00 91.94 191 VAL A O 1
ATOM 1513 N N . ALA A 1 192 ? -3.188 -14.040 1.195 1.00 92.75 192 ALA A N 1
ATOM 1514 C CA . ALA A 1 192 ? -2.346 -14.740 0.224 1.00 92.75 192 ALA A CA 1
ATOM 1515 C C . ALA A 1 192 ? -2.976 -14.807 -1.181 1.00 92.75 192 ALA A C 1
ATOM 1517 O O . ALA A 1 192 ? -2.267 -14.728 -2.187 1.00 92.75 192 ALA A O 1
ATOM 1518 N N . LEU A 1 193 ? -4.302 -14.950 -1.269 1.00 93.94 193 LEU A N 1
ATOM 1519 C CA . LEU A 1 193 ? -5.028 -14.931 -2.538 1.00 93.94 193 LEU A CA 1
ATOM 1520 C C . LEU A 1 193 ? -5.036 -13.534 -3.168 1.00 93.94 193 LEU A C 1
ATOM 1522 O O . LEU A 1 193 ? -4.807 -13.433 -4.373 1.00 93.94 193 LEU A O 1
ATOM 1526 N N . ASN A 1 194 ? -5.247 -12.473 -2.384 1.00 91.44 194 ASN A N 1
ATOM 1527 C CA . ASN A 1 194 ? -5.181 -11.092 -2.874 1.00 91.44 194 ASN A CA 1
ATOM 1528 C C . ASN A 1 194 ? -3.777 -10.748 -3.390 1.00 91.44 194 ASN A C 1
ATOM 1530 O O . ASN A 1 194 ? -3.647 -10.242 -4.508 1.00 91.44 194 ASN A O 1
ATOM 1534 N N . ASP A 1 195 ? -2.731 -11.134 -2.653 1.00 89.81 195 ASP A N 1
ATOM 1535 C CA . ASP A 1 195 ? -1.336 -10.990 -3.087 1.00 89.81 195 ASP A CA 1
ATOM 1536 C C . ASP A 1 195 ? -1.088 -11.703 -4.427 1.00 89.81 195 ASP A C 1
ATOM 1538 O O . ASP A 1 195 ? -0.486 -11.141 -5.349 1.00 89.81 195 ASP A O 1
ATOM 1542 N N . LEU A 1 196 ? -1.588 -12.936 -4.578 1.00 93.06 196 LEU A N 1
ATOM 1543 C CA . LEU A 1 196 ? -1.453 -13.703 -5.817 1.00 93.06 196 LEU A CA 1
ATOM 1544 C C . LEU A 1 196 ? -2.208 -13.056 -6.988 1.00 93.06 196 LEU A C 1
ATOM 1546 O O . LEU A 1 196 ? -1.685 -13.023 -8.108 1.00 93.06 196 LEU A O 1
ATOM 1550 N N . ILE A 1 197 ? -3.425 -12.556 -6.751 1.00 93.31 197 ILE A N 1
ATOM 1551 C CA . ILE A 1 197 ? -4.237 -11.859 -7.759 1.00 93.31 197 ILE A CA 1
ATOM 1552 C C . ILE A 1 197 ? -3.494 -10.622 -8.260 1.00 93.31 197 ILE A C 1
ATOM 1554 O O . ILE A 1 197 ? -3.373 -10.444 -9.476 1.00 93.31 197 ILE A O 1
ATOM 1558 N N . LEU A 1 198 ? -2.954 -9.809 -7.350 1.00 87.94 198 LEU A N 1
ATOM 1559 C CA . LEU A 1 198 ? -2.208 -8.604 -7.694 1.00 87.94 198 LEU A CA 1
ATOM 1560 C C . LEU A 1 198 ? -0.982 -8.927 -8.554 1.00 87.94 198 LEU A C 1
ATOM 1562 O O . LEU A 1 198 ? -0.845 -8.396 -9.660 1.00 87.94 198 LEU A O 1
ATOM 1566 N N . GLN A 1 199 ? -0.129 -9.843 -8.088 1.00 88.56 199 GLN A N 1
ATOM 1567 C CA . GLN A 1 199 ? 1.097 -10.223 -8.798 1.00 88.56 199 GLN A CA 1
ATOM 1568 C C . GLN A 1 199 ? 0.789 -10.806 -10.182 1.00 88.56 199 GLN A C 1
ATOM 1570 O O . GLN A 1 199 ? 1.405 -10.434 -11.184 1.00 88.56 199 GLN A O 1
ATOM 1575 N N . THR A 1 200 ? -0.206 -11.693 -10.266 1.00 93.12 200 THR A N 1
ATOM 1576 C CA . THR A 1 200 ? -0.613 -12.304 -11.540 1.00 93.12 200 THR A CA 1
ATOM 1577 C C . THR A 1 200 ? -1.191 -11.256 -12.493 1.00 93.12 200 THR A C 1
ATOM 1579 O O . THR A 1 200 ? -0.898 -11.280 -13.691 1.00 93.12 200 THR A O 1
ATOM 1582 N N . GLY A 1 201 ? -1.973 -10.303 -11.978 1.00 91.81 201 GLY A N 1
ATOM 1583 C CA . GLY A 1 201 ? -2.515 -9.185 -12.747 1.00 91.81 201 GLY A CA 1
ATOM 1584 C C . GLY A 1 201 ? -1.419 -8.292 -13.328 1.00 91.81 201 GLY A C 1
ATOM 1585 O O . GLY A 1 201 ? -1.436 -7.992 -14.525 1.00 91.81 201 GLY A O 1
ATOM 1586 N N . GLN A 1 202 ? -0.417 -7.929 -12.524 1.00 86.94 202 GLN A N 1
ATOM 1587 C CA . GLN A 1 202 ? 0.728 -7.132 -12.975 1.00 86.94 202 GLN A CA 1
ATOM 1588 C C . GLN A 1 202 ? 1.532 -7.852 -14.066 1.00 86.94 202 GLN A C 1
ATOM 1590 O O . GLN A 1 202 ? 1.827 -7.255 -15.108 1.00 86.94 202 GLN A O 1
ATOM 1595 N N . GLN A 1 203 ? 1.813 -9.147 -13.887 1.00 87.75 203 GLN A N 1
ATOM 1596 C CA . GLN A 1 203 ? 2.500 -9.967 -14.891 1.00 87.75 203 GLN A CA 1
ATOM 1597 C C . GLN A 1 203 ? 1.701 -10.076 -16.192 1.00 87.75 203 GLN A C 1
ATOM 1599 O O . GLN A 1 203 ? 2.265 -9.955 -17.284 1.00 87.75 203 GLN A O 1
ATOM 1604 N N . PHE A 1 204 ? 0.385 -10.277 -16.092 1.00 92.25 204 PHE A N 1
ATOM 1605 C CA . PHE A 1 204 ? -0.498 -10.324 -17.252 1.00 92.25 204 PHE A CA 1
ATOM 1606 C C . PHE A 1 204 ? -0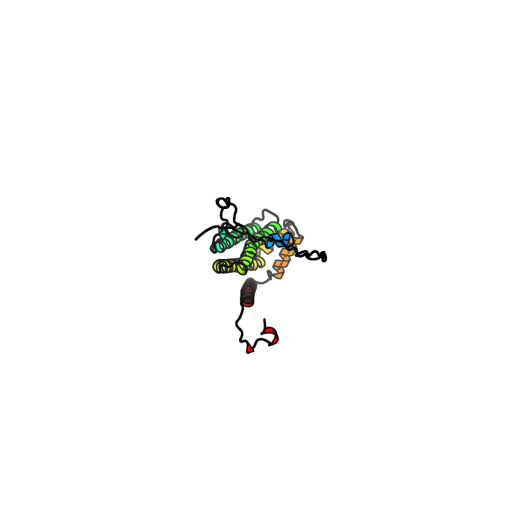.453 -9.008 -18.034 1.00 92.25 204 PHE A C 1
ATOM 1608 O O . PHE A 1 204 ? -0.251 -9.026 -19.249 1.00 92.25 204 PHE A O 1
ATOM 1615 N N . MET A 1 205 ? -0.571 -7.868 -17.348 1.00 88.56 205 MET A N 1
ATOM 1616 C CA . MET A 1 205 ? -0.529 -6.544 -17.974 1.00 88.56 205 MET A CA 1
ATOM 1617 C C . MET A 1 205 ? 0.824 -6.259 -18.637 1.00 88.56 205 MET A C 1
ATOM 1619 O O . MET A 1 205 ? 0.866 -5.801 -19.782 1.00 88.56 205 MET A O 1
ATOM 1623 N N . ALA A 1 206 ? 1.931 -6.600 -17.972 1.00 84.00 206 ALA A N 1
ATOM 1624 C CA . ALA A 1 206 ? 3.271 -6.480 -18.546 1.00 84.00 206 ALA A CA 1
ATOM 1625 C C . ALA A 1 206 ? 3.440 -7.362 -19.798 1.00 84.00 206 ALA A C 1
ATOM 1627 O O . ALA A 1 206 ? 3.999 -6.933 -20.812 1.00 84.00 206 ALA A O 1
ATOM 1628 N N . GLY A 1 207 ? 2.912 -8.589 -19.763 1.00 87.12 207 GLY A N 1
ATOM 1629 C CA . GLY A 1 207 ? 2.908 -9.507 -20.899 1.00 87.12 207 GLY A CA 1
ATOM 1630 C C . GLY A 1 207 ? 2.044 -9.024 -22.066 1.00 87.12 207 GLY A C 1
ATOM 1631 O O . GLY A 1 207 ? 2.460 -9.139 -23.219 1.00 87.12 207 GLY A O 1
ATOM 1632 N N . ALA A 1 208 ? 0.877 -8.442 -21.783 1.00 89.31 208 ALA A N 1
ATOM 1633 C CA . ALA A 1 208 ? -0.050 -7.923 -22.787 1.00 89.31 208 ALA A CA 1
ATOM 1634 C C . ALA A 1 208 ? 0.523 -6.725 -23.562 1.00 89.31 208 ALA A C 1
ATOM 1636 O O . ALA A 1 208 ? 0.250 -6.574 -24.753 1.00 89.31 208 ALA A O 1
ATOM 1637 N N . ALA A 1 209 ? 1.363 -5.909 -22.917 1.00 85.25 209 ALA A N 1
ATOM 1638 C CA . ALA A 1 209 ? 2.075 -4.811 -23.569 1.00 85.25 209 ALA A CA 1
ATOM 1639 C C . ALA A 1 209 ? 3.245 -5.287 -24.454 1.00 85.25 209 ALA A C 1
ATOM 1641 O O . ALA A 1 209 ? 3.733 -4.535 -25.303 1.00 85.25 209 ALA A O 1
ATOM 1642 N N . LYS A 1 210 ? 3.715 -6.531 -24.284 1.00 85.31 210 LYS A N 1
ATOM 1643 C CA . LYS A 1 210 ? 4.873 -7.051 -25.013 1.00 85.31 210 LYS A CA 1
ATOM 1644 C C . LYS A 1 210 ? 4.467 -7.529 -26.413 1.00 85.31 210 LYS A C 1
ATOM 1646 O O . LYS A 1 210 ? 3.699 -8.484 -26.546 1.00 85.31 210 LYS A O 1
ATOM 1651 N N . PRO A 1 211 ? 5.027 -6.951 -27.491 1.00 85.50 211 PRO A N 1
ATOM 1652 C CA . PRO A 1 211 ? 4.715 -7.398 -28.840 1.00 85.50 211 PRO A CA 1
ATOM 1653 C C . PRO A 1 211 ? 5.186 -8.841 -29.055 1.00 85.50 211 PRO A C 1
ATOM 1655 O O . PRO A 1 211 ? 6.325 -9.205 -28.749 1.00 85.50 211 PRO A O 1
ATOM 1658 N N . ARG A 1 212 ? 4.316 -9.667 -29.641 1.00 85.31 212 ARG A N 1
ATOM 1659 C CA . ARG A 1 212 ? 4.622 -11.051 -30.016 1.00 85.31 212 ARG A CA 1
ATOM 1660 C C . ARG A 1 212 ? 4.763 -11.175 -31.529 1.00 85.31 212 ARG A C 1
ATOM 1662 O O . ARG A 1 212 ? 3.916 -10.715 -32.288 1.00 85.31 212 ARG A O 1
ATOM 1669 N N . ARG A 1 213 ? 5.803 -11.883 -31.979 1.00 87.56 213 ARG A N 1
ATOM 1670 C CA . ARG A 1 213 ? 5.920 -12.293 -33.385 1.00 87.56 213 ARG A CA 1
ATOM 1671 C C . ARG A 1 213 ? 4.894 -13.383 -33.685 1.00 87.56 213 ARG A C 1
ATOM 1673 O O . ARG A 1 213 ? 4.872 -14.421 -33.023 1.00 87.56 213 ARG A O 1
ATOM 1680 N N . VAL A 1 214 ? 4.074 -13.154 -34.701 1.00 89.06 214 VAL A N 1
ATOM 1681 C CA . VAL A 1 214 ? 3.101 -14.124 -35.213 1.00 89.06 214 VAL A CA 1
ATOM 1682 C C . VAL A 1 214 ? 3.380 -14.396 -36.693 1.00 89.06 214 VAL A C 1
ATOM 1684 O O . VAL A 1 214 ? 3.737 -13.465 -37.420 1.00 89.06 214 VAL A O 1
ATOM 1687 N N . PRO A 1 215 ? 3.261 -15.649 -37.172 1.00 90.19 215 PRO A N 1
ATOM 1688 C CA . PRO A 1 215 ? 3.395 -15.942 -38.594 1.00 90.19 215 PRO A CA 1
ATOM 1689 C C . PRO A 1 215 ? 2.425 -15.104 -39.431 1.00 90.19 215 PRO A C 1
ATOM 1691 O O . PRO A 1 215 ? 1.246 -14.985 -39.105 1.00 90.19 215 PRO A O 1
ATOM 1694 N N . ARG A 1 216 ? 2.881 -14.569 -40.569 1.00 88.88 216 ARG A N 1
ATOM 1695 C CA . ARG A 1 216 ? 2.018 -13.769 -41.459 1.00 88.88 216 ARG A CA 1
ATOM 1696 C C . ARG A 1 216 ? 0.774 -14.541 -41.922 1.00 88.88 216 ARG A C 1
ATOM 1698 O O . ARG A 1 216 ? -0.251 -13.927 -42.198 1.00 88.88 216 ARG A O 1
ATOM 1705 N N . SER A 1 217 ? 0.852 -15.873 -41.983 1.00 91.94 217 SER A N 1
ATOM 1706 C CA . SER A 1 217 ? -0.259 -16.757 -42.350 1.00 91.94 217 SER A CA 1
ATOM 1707 C C . SER A 1 217 ? -1.448 -16.694 -41.387 1.00 91.94 217 SER A C 1
ATOM 1709 O O . SER A 1 217 ? -2.574 -16.841 -41.855 1.00 91.94 217 SER A O 1
ATOM 1711 N N . VAL A 1 218 ? -1.229 -16.431 -40.091 1.00 92.38 218 VAL A N 1
ATOM 1712 C CA . VAL A 1 218 ? -2.302 -16.386 -39.074 1.00 92.38 218 VAL A CA 1
ATOM 1713 C C . VAL A 1 218 ? -2.921 -14.997 -38.900 1.00 92.38 218 VAL A C 1
ATOM 1715 O O . VAL A 1 218 ? -3.990 -14.867 -38.317 1.00 92.38 218 VAL A O 1
ATOM 1718 N N . VAL A 1 219 ? -2.277 -13.951 -39.423 1.00 89.44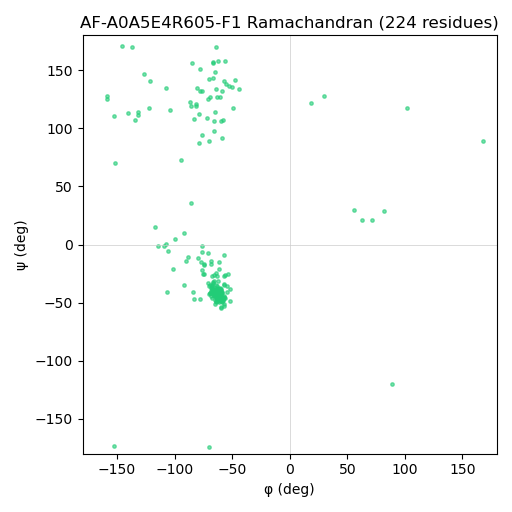 219 VAL A N 1
ATOM 1719 C CA . VAL A 1 219 ? -2.808 -12.581 -39.379 1.00 89.44 219 VAL A CA 1
ATOM 1720 C C . VAL A 1 219 ? -3.924 -12.441 -40.425 1.00 89.44 219 VAL A C 1
ATOM 1722 O O . VAL A 1 219 ? -3.692 -12.827 -41.576 1.00 89.44 219 VAL A O 1
ATOM 1725 N N . PRO A 1 220 ? -5.107 -11.888 -40.100 1.00 90.56 220 PRO A N 1
ATOM 1726 C CA . PRO A 1 220 ? -6.170 -11.654 -41.082 1.00 90.56 220 PRO A CA 1
ATOM 1727 C C . PRO A 1 220 ? -5.695 -10.778 -42.253 1.00 90.56 220 PRO A C 1
ATOM 1729 O O . PRO A 1 220 ? -4.933 -9.832 -42.052 1.00 90.56 220 PRO A O 1
ATOM 1732 N N . GLN A 1 221 ? -6.113 -11.089 -43.490 1.00 89.94 221 GLN A N 1
ATOM 1733 C CA . GLN A 1 221 ? -5.582 -10.447 -44.710 1.00 89.94 221 GLN A CA 1
ATOM 1734 C C . GLN A 1 221 ? -5.685 -8.913 -44.692 1.00 89.94 221 GLN A C 1
ATOM 1736 O O . GLN A 1 221 ? -4.758 -8.246 -45.146 1.00 89.94 221 GLN A O 1
ATOM 1741 N N . ASN A 1 222 ? -6.756 -8.366 -44.115 1.00 89.69 222 ASN A N 1
ATOM 1742 C CA . ASN A 1 222 ? -7.013 -6.928 -44.011 1.00 89.69 222 ASN A CA 1
ATOM 1743 C C . ASN A 1 222 ? -6.046 -6.174 -43.076 1.00 89.69 222 ASN A C 1
ATOM 1745 O O . ASN A 1 222 ? -5.992 -4.954 -43.140 1.00 89.69 222 ASN A O 1
ATOM 1749 N N . VAL A 1 223 ? -5.277 -6.871 -42.229 1.00 85.69 223 VAL A N 1
ATOM 1750 C CA . VAL A 1 223 ? -4.323 -6.263 -41.274 1.00 85.69 223 VAL A CA 1
ATOM 1751 C C . VAL A 1 223 ? -2.868 -6.439 -41.731 1.00 85.69 223 VAL A C 1
ATOM 1753 O O . VAL A 1 223 ? -1.944 -5.899 -41.140 1.00 85.69 223 VAL A O 1
ATOM 1756 N N . ARG A 1 224 ? -2.629 -7.190 -42.815 1.00 83.19 224 ARG A N 1
ATOM 1757 C CA . ARG A 1 224 ? -1.280 -7.520 -43.314 1.00 83.19 224 ARG A CA 1
ATOM 1758 C C . ARG A 1 224 ? -0.571 -6.378 -44.063 1.00 83.19 224 ARG A C 1
ATOM 1760 O O . ARG A 1 224 ? 0.567 -6.594 -44.494 1.00 83.19 224 ARG A O 1
ATOM 1767 N N . GLN A 1 225 ? -1.257 -5.263 -44.317 1.00 72.88 225 GLN A N 1
ATOM 1768 C CA . GLN A 1 225 ? -0.786 -4.136 -45.142 1.00 72.88 225 GLN A CA 1
ATOM 1769 C C . GLN A 1 225 ? -0.452 -2.865 -44.337 1.00 72.88 225 GLN A C 1
ATOM 1771 O O . GLN A 1 225 ? -0.041 -1.880 -44.943 1.00 72.88 225 GLN A O 1
ATOM 1776 N N . LEU A 1 226 ? -0.638 -2.894 -43.012 1.00 60.03 226 LEU A N 1
ATOM 1777 C CA . LEU A 1 226 ? -0.127 -1.883 -42.079 1.00 60.03 226 LEU A CA 1
ATOM 1778 C C . LEU A 1 226 ? 1.351 -2.155 -41.774 1.00 60.03 226 LEU A C 1
ATOM 1780 O O . LEU A 1 226 ? 2.090 -1.166 -41.595 1.00 60.03 226 LEU A O 1
#

Secondary structure (DSSP, 8-state):
-----------------------------PPPHHHHHHHS------GGGGGS----GGG-GGGGSTTHHHHHHHHHHHHHHHHHHHHHH---S-HHHHHHHHHHHHHHHHHHHHHHHHH-SSHHHHHHHHHHHHHHHHHHHHHTT-HHHHHHHHHHHHHT-SSSHHHHHHHHHHHHHTTTTS-HHHHHHHHHHHHHHHHHHHHHHHHHHS-----TTTS-GGGTT-

Solvent-accessible surface area (backbone atoms only — not comparable to full-atom values): 13497 Å² total; per-residue (Å²): 134,85,88,88,87,84,91,82,88,87,86,81,87,86,92,80,90,80,84,95,83,82,96,67,88,79,74,71,83,70,65,51,75,66,56,39,66,75,66,55,76,87,77,73,84,66,92,69,59,87,74,56,77,86,53,12,61,95,70,34,71,55,37,69,48,42,69,19,34,56,56,54,42,53,53,35,51,58,51,40,54,52,47,49,47,32,55,56,76,57,60,90,59,35,48,45,61,52,53,49,49,46,50,51,49,46,46,62,50,30,57,53,17,50,49,34,37,74,68,45,89,52,67,62,41,15,52,32,16,43,52,34,23,54,53,46,50,49,49,50,49,49,56,45,47,35,64,60,58,53,51,36,46,53,51,25,54,75,71,67,51,17,61,55,57,68,62,44,50,50,54,54,48,51,26,56,75,60,39,50,84,50,56,71,72,56,40,53,50,51,39,53,49,53,47,50,51,52,54,52,49,53,52,48,54,58,54,70,72,51,88,75,94,68,64,74,87,77,51,58,78,90,65,75,82,120

InterPro domains:
  IPR045090 Peptidase M3A/M3B [PTHR11804] (52-212)